Protein AF-W6KC03-F1 (afdb_monomer_lite)

Structure (mmCIF, N/CA/C/O backbone):
data_AF-W6KC03-F1
#
_entry.id   AF-W6KC03-F1
#
loop_
_atom_site.group_PDB
_atom_site.id
_atom_site.type_symbol
_atom_site.label_atom_id
_atom_site.label_alt_id
_atom_site.label_comp_id
_atom_site.label_asym_id
_atom_site.label_entity_id
_atom_site.label_seq_id
_atom_site.pdbx_PDB_ins_code
_atom_site.Cartn_x
_atom_site.Cartn_y
_atom_site.Cartn_z
_atom_site.occupancy
_atom_site.B_iso_or_equiv
_atom_site.auth_seq_id
_atom_site.auth_comp_id
_atom_site.auth_asym_id
_atom_site.auth_atom_id
_atom_site.pdbx_PDB_model_num
ATOM 1 N N . MET A 1 1 ? -19.081 -45.415 -22.461 1.00 47.38 1 MET A N 1
ATOM 2 C CA . MET A 1 1 ? -18.566 -44.326 -21.591 1.00 47.38 1 MET A CA 1
ATOM 3 C C . MET A 1 1 ? -17.376 -43.612 -22.254 1.00 47.38 1 MET A C 1
ATOM 5 O O . MET A 1 1 ? -16.329 -43.426 -21.651 1.00 47.38 1 MET A O 1
ATOM 9 N N . THR A 1 2 ? -17.528 -43.213 -23.520 1.00 48.53 2 THR A N 1
ATOM 10 C CA . THR A 1 2 ? -16.424 -42.723 -24.378 1.00 48.53 2 THR A CA 1
ATOM 11 C C . THR A 1 2 ? -16.784 -41.420 -25.097 1.00 48.53 2 THR A C 1
ATOM 13 O O . THR A 1 2 ? -15.911 -40.598 -25.334 1.00 48.53 2 THR A O 1
ATOM 16 N N . ILE A 1 3 ? -18.076 -41.152 -25.315 1.00 51.72 3 ILE A N 1
ATOM 17 C CA . ILE A 1 3 ? -18.578 -39.947 -26.004 1.00 51.72 3 ILE A CA 1
ATOM 18 C C . ILE A 1 3 ? -18.366 -38.665 -25.168 1.00 51.72 3 ILE A C 1
ATOM 20 O O . ILE A 1 3 ? -18.085 -37.602 -25.712 1.00 51.72 3 ILE A O 1
ATOM 24 N N . ARG A 1 4 ? -18.379 -38.762 -23.829 1.00 49.50 4 ARG A N 1
ATOM 25 C CA . ARG A 1 4 ? -18.164 -37.613 -22.923 1.00 49.50 4 ARG A CA 1
ATOM 26 C C . ARG A 1 4 ? -16.732 -37.053 -22.944 1.00 49.50 4 ARG A C 1
ATOM 28 O O . ARG A 1 4 ? -16.544 -35.901 -22.578 1.00 49.50 4 ARG A O 1
ATOM 35 N N . LYS A 1 5 ? -15.732 -37.840 -23.365 1.00 50.38 5 LYS A N 1
ATOM 36 C CA . LYS A 1 5 ? -14.320 -37.409 -23.384 1.00 50.38 5 LYS A CA 1
ATOM 37 C C . LYS A 1 5 ? -13.993 -36.514 -24.585 1.00 50.38 5 LYS A C 1
ATOM 39 O O . LYS A 1 5 ? -13.177 -35.609 -24.455 1.00 50.38 5 LYS A O 1
ATOM 44 N N . TYR A 1 6 ? -14.677 -36.708 -25.714 1.00 53.84 6 TYR A N 1
ATOM 45 C CA . TYR A 1 6 ? -14.461 -35.910 -26.925 1.00 53.84 6 TYR A CA 1
ATOM 46 C C . TYR A 1 6 ? -15.079 -34.509 -26.829 1.00 53.84 6 TYR A C 1
ATOM 48 O O . TYR A 1 6 ? -14.472 -33.549 -27.290 1.00 53.84 6 TYR A O 1
ATOM 56 N N . GLY A 1 7 ? -16.225 -34.361 -26.152 1.00 55.34 7 GLY A N 1
ATOM 57 C CA . GLY A 1 7 ? -16.852 -33.048 -25.946 1.00 55.34 7 GLY A CA 1
ATOM 58 C C . GLY A 1 7 ? -16.003 -32.092 -25.100 1.00 55.34 7 GLY A C 1
ATOM 59 O O . GLY A 1 7 ? -15.939 -30.902 -25.394 1.00 55.34 7 GLY A O 1
ATOM 60 N N . VAL A 1 8 ? -15.292 -32.617 -24.095 1.00 60.97 8 VAL A N 1
ATOM 61 C CA . VAL A 1 8 ? -14.391 -31.815 -23.248 1.00 60.97 8 VAL A CA 1
ATOM 62 C C . VAL A 1 8 ? -13.168 -31.351 -24.035 1.00 60.97 8 VAL A C 1
ATOM 64 O O . VAL A 1 8 ? -12.780 -30.197 -23.909 1.00 60.97 8 VAL A O 1
ATOM 67 N N . PHE A 1 9 ? -12.598 -32.208 -24.887 1.00 60.97 9 PHE A N 1
ATOM 68 C CA . PHE A 1 9 ? -11.451 -31.840 -25.721 1.00 60.97 9 PHE A CA 1
ATOM 69 C C . PHE A 1 9 ? -11.803 -30.765 -26.753 1.00 60.97 9 PHE A C 1
ATOM 71 O O . PHE A 1 9 ? -11.069 -29.791 -26.878 1.00 60.97 9 PHE A O 1
ATOM 78 N N . VAL A 1 10 ? -12.949 -30.887 -27.430 1.00 69.44 10 VAL A N 1
ATOM 79 C CA . VAL A 1 10 ? -13.397 -29.886 -28.413 1.00 69.44 10 VAL A CA 1
ATOM 80 C C . VAL A 1 10 ? -13.693 -28.545 -27.738 1.00 69.44 10 VAL A C 1
ATOM 82 O O . VAL A 1 10 ? -13.276 -27.508 -28.248 1.00 69.44 10 VAL A O 1
ATOM 85 N N . ALA A 1 11 ? -14.331 -28.553 -26.563 1.00 66.75 11 ALA A N 1
ATOM 86 C CA . ALA A 1 11 ? -14.571 -27.336 -25.789 1.00 66.75 11 ALA A CA 1
ATOM 87 C C . ALA A 1 11 ? -13.262 -26.680 -25.311 1.00 66.75 11 ALA A C 1
ATOM 89 O O . ALA A 1 11 ? -13.143 -25.457 -25.359 1.00 66.75 11 ALA A O 1
ATOM 90 N N . LEU A 1 12 ? -12.260 -27.475 -24.910 1.00 62.69 12 LEU A N 1
ATOM 91 C CA . LEU A 1 12 ? -10.947 -26.961 -24.514 1.00 62.69 12 LEU A CA 1
ATOM 92 C C . LEU A 1 12 ? -10.202 -26.342 -25.703 1.00 62.69 12 LEU A C 1
ATOM 94 O O . LEU A 1 12 ? -9.636 -25.262 -25.575 1.00 62.69 12 LEU A O 1
ATOM 98 N N . SER A 1 13 ? -10.234 -26.989 -26.871 1.00 70.38 13 SER A N 1
ATOM 99 C CA . SER A 1 13 ? -9.614 -26.467 -28.093 1.00 70.38 13 SER A CA 1
ATOM 100 C C . SER A 1 13 ? -10.280 -25.173 -28.564 1.00 70.38 13 SER A C 1
ATOM 102 O O . SER A 1 13 ? -9.581 -24.246 -28.969 1.00 70.38 13 SER A O 1
ATOM 104 N N . PHE A 1 14 ? -11.608 -25.067 -28.449 1.00 66.12 14 PHE A N 1
ATOM 105 C CA . PHE A 1 14 ? -12.340 -23.840 -28.778 1.00 66.12 14 PHE A CA 1
ATOM 106 C C . PHE A 1 14 ? -12.045 -22.704 -27.790 1.00 66.12 14 PHE A C 1
ATOM 108 O O . PHE A 1 14 ? -11.904 -21.553 -28.198 1.00 66.12 14 PHE A O 1
ATOM 115 N N . LEU A 1 15 ? -11.887 -23.024 -26.501 1.00 60.94 15 LEU A N 1
ATOM 116 C CA . LEU A 1 15 ? -11.498 -22.057 -25.474 1.00 60.94 15 LEU A CA 1
ATOM 117 C C . LEU A 1 15 ? -10.069 -21.539 -25.705 1.00 60.94 15 LEU A C 1
ATOM 119 O O . LEU A 1 15 ? -9.829 -20.340 -25.602 1.00 60.94 15 LEU A O 1
ATOM 123 N N . VAL A 1 16 ? -9.138 -22.417 -26.093 1.00 63.09 16 VAL A N 1
ATOM 124 C CA . VAL A 1 16 ? -7.766 -22.033 -26.462 1.00 63.09 16 VAL A CA 1
ATOM 125 C C . VAL A 1 16 ? -7.765 -21.150 -27.716 1.00 63.09 16 VAL A C 1
ATOM 127 O O . VAL A 1 16 ? -7.123 -20.104 -27.716 1.00 63.09 16 VAL A O 1
ATOM 130 N N . LEU A 1 17 ? -8.540 -21.489 -28.751 1.00 58.91 17 LEU A N 1
ATOM 131 C CA . LEU A 1 17 ? -8.661 -20.674 -29.970 1.00 58.91 17 LEU A CA 1
ATOM 132 C C . LEU A 1 17 ? -9.291 -19.290 -29.723 1.00 58.91 17 LEU A C 1
ATOM 134 O O . LEU A 1 17 ? -8.861 -18.307 -30.331 1.00 58.91 17 LEU A O 1
ATOM 138 N N . LEU A 1 18 ? -10.253 -19.179 -28.801 1.00 56.84 18 LEU A N 1
ATOM 139 C CA . LEU A 1 18 ? -10.840 -17.893 -28.393 1.00 56.84 18 LEU A CA 1
ATOM 140 C C . LEU A 1 18 ? -9.855 -17.021 -27.593 1.00 56.84 18 LEU A C 1
ATOM 142 O O . LEU A 1 18 ? -9.836 -15.798 -27.760 1.00 56.84 18 LEU A O 1
ATOM 146 N N . ILE A 1 19 ? -8.993 -17.634 -26.775 1.00 55.31 19 ILE A N 1
ATOM 147 C CA . ILE A 1 19 ? -7.905 -16.927 -26.080 1.00 55.31 19 ILE A CA 1
ATOM 148 C C . ILE A 1 19 ? -6.856 -16.424 -27.086 1.00 55.31 19 ILE A C 1
ATOM 150 O O . ILE A 1 19 ? -6.390 -15.295 -26.963 1.00 55.31 19 ILE A O 1
ATOM 154 N N . PHE A 1 20 ? -6.529 -17.202 -28.124 1.00 48.41 20 PHE A N 1
ATOM 155 C CA . PHE A 1 20 ? -5.576 -16.766 -29.154 1.00 48.41 20 PHE A CA 1
ATOM 156 C C . PHE A 1 20 ? -6.138 -15.676 -30.080 1.00 48.41 20 PHE A C 1
ATOM 158 O O . PHE A 1 20 ? -5.417 -14.744 -30.425 1.00 48.41 20 PHE A O 1
ATOM 165 N N . SER A 1 21 ? -7.430 -15.717 -30.416 1.00 48.03 21 SER A N 1
ATOM 166 C CA . SER A 1 21 ? -8.041 -14.733 -31.329 1.00 48.03 21 SER A CA 1
ATOM 167 C C . SER A 1 21 ? -8.191 -13.333 -30.710 1.00 48.03 21 SER A C 1
ATOM 169 O O . SER A 1 21 ? -8.235 -12.337 -31.425 1.00 48.03 21 SER A O 1
ATOM 171 N N . SER A 1 22 ? -8.221 -13.220 -29.377 1.00 45.25 22 SER A N 1
ATOM 172 C CA . SER A 1 22 ? -8.235 -11.921 -28.681 1.00 45.25 22 SER A CA 1
ATOM 173 C C . SER A 1 22 ? -6.840 -11.287 -28.528 1.00 45.25 22 SER A C 1
ATOM 175 O O . SER A 1 22 ? -6.730 -10.127 -28.127 1.00 45.25 22 SER A O 1
ATOM 177 N N . SER A 1 23 ? -5.774 -12.010 -28.898 1.00 44.19 23 SER A N 1
ATOM 178 C CA . SER A 1 23 ? -4.381 -11.551 -28.808 1.00 44.19 23 SER A CA 1
ATOM 179 C C . SER A 1 23 ? -3.908 -10.758 -30.033 1.00 44.19 23 SER A C 1
ATOM 181 O O . SER A 1 23 ? -2.967 -9.971 -29.912 1.00 44.19 23 SER A O 1
ATOM 183 N N . GLU A 1 24 ? -4.507 -10.950 -31.211 1.00 43.31 24 GLU A N 1
ATOM 184 C CA . GLU A 1 24 ? -3.976 -10.376 -32.460 1.00 43.31 24 GLU A CA 1
ATOM 185 C C . GLU A 1 24 ? -4.153 -8.852 -32.545 1.00 43.31 24 GLU A C 1
ATOM 187 O O . GLU A 1 24 ? -3.238 -8.155 -32.981 1.00 43.31 24 GLU A O 1
ATOM 192 N N . ALA A 1 25 ? -5.254 -8.300 -32.020 1.00 44.34 25 ALA A N 1
ATOM 193 C CA . ALA A 1 25 ? -5.490 -6.851 -32.027 1.00 44.34 25 ALA A CA 1
ATOM 194 C C . ALA A 1 25 ? -4.553 -6.064 -31.080 1.00 44.34 25 ALA A C 1
ATOM 196 O O . ALA A 1 25 ? -4.283 -4.885 -31.302 1.00 44.34 25 ALA A O 1
ATOM 197 N N . VAL A 1 26 ? -4.023 -6.703 -30.028 1.00 43.62 26 VAL A N 1
ATOM 198 C CA . VAL A 1 26 ? -3.051 -6.085 -29.102 1.00 43.62 26 VAL A CA 1
ATOM 199 C C . VAL A 1 26 ? -1.620 -6.223 -29.633 1.00 43.62 26 VAL A C 1
ATOM 201 O O . VAL A 1 26 ? -0.818 -5.299 -29.483 1.00 43.62 26 VAL A O 1
ATOM 204 N N . ALA A 1 27 ? -1.319 -7.335 -30.310 1.00 43.41 27 ALA A N 1
ATOM 205 C CA . ALA A 1 27 ? 0.011 -7.639 -30.828 1.00 43.41 27 ALA A CA 1
ATOM 206 C C . ALA A 1 27 ? 0.489 -6.660 -31.915 1.00 43.41 27 ALA A C 1
ATOM 208 O O . ALA A 1 27 ? 1.680 -6.352 -31.972 1.00 43.41 27 ALA A O 1
ATOM 209 N N . ASP A 1 28 ? -0.413 -6.142 -32.753 1.00 44.62 28 ASP A N 1
ATOM 210 C CA . ASP A 1 28 ? -0.019 -5.258 -33.858 1.00 44.62 28 ASP A CA 1
ATOM 211 C C . ASP A 1 28 ? 0.411 -3.865 -33.359 1.00 44.62 28 ASP A C 1
ATOM 213 O O . ASP A 1 28 ? 1.418 -3.309 -33.795 1.00 44.62 28 ASP A O 1
ATOM 217 N N . THR A 1 29 ? -0.259 -3.346 -32.324 1.00 50.44 29 THR A N 1
ATOM 218 C CA . THR A 1 29 ? 0.146 -2.096 -31.654 1.00 50.44 29 THR A CA 1
ATOM 219 C C . THR A 1 29 ? 1.485 -2.234 -30.924 1.00 50.44 29 THR A C 1
ATOM 221 O O . THR A 1 29 ? 2.275 -1.291 -30.904 1.00 50.44 29 THR A O 1
ATOM 224 N N . ASP A 1 30 ? 1.756 -3.399 -30.325 1.00 52.47 30 ASP A N 1
ATOM 225 C CA . ASP A 1 30 ? 2.999 -3.653 -29.590 1.00 52.47 30 ASP A CA 1
ATOM 226 C C . ASP A 1 30 ? 4.216 -3.758 -30.537 1.00 52.47 30 ASP A C 1
ATOM 228 O O . ASP A 1 30 ? 5.294 -3.280 -30.186 1.00 52.47 30 ASP A O 1
ATOM 232 N N . LYS A 1 31 ? 4.057 -4.260 -31.773 1.00 54.59 31 LYS A N 1
ATOM 233 C CA . LYS A 1 31 ? 5.149 -4.305 -32.772 1.00 54.59 31 LYS A CA 1
ATOM 234 C C . LYS A 1 31 ? 5.630 -2.917 -33.210 1.00 54.59 31 LYS A C 1
ATOM 236 O O . LYS A 1 31 ? 6.835 -2.710 -33.344 1.00 54.59 31 LYS A O 1
ATOM 241 N N . PHE A 1 32 ? 4.720 -1.955 -33.379 1.00 52.97 32 PHE A N 1
ATOM 242 C CA . PHE A 1 32 ? 5.078 -0.565 -33.703 1.00 52.97 32 PHE A CA 1
ATOM 243 C C . PHE A 1 32 ? 5.728 0.181 -32.528 1.00 52.97 32 PHE A C 1
ATOM 245 O O . PHE A 1 32 ? 6.483 1.128 -32.745 1.00 52.97 32 PHE A O 1
ATOM 252 N N . LEU A 1 33 ? 5.455 -0.230 -31.285 1.00 53.19 33 LEU A N 1
ATOM 253 C CA . LEU A 1 33 ? 6.045 0.379 -30.089 1.00 53.19 33 LEU A CA 1
ATOM 254 C C . LEU A 1 33 ? 7.491 -0.066 -29.857 1.00 53.19 33 LEU A C 1
ATOM 256 O O . LEU A 1 33 ? 8.297 0.745 -29.413 1.00 53.19 33 LEU A O 1
ATOM 260 N N . VAL A 1 34 ? 7.839 -1.304 -30.218 1.00 58.75 34 VAL A N 1
ATOM 261 C CA . VAL A 1 34 ? 9.205 -1.846 -30.071 1.00 58.75 34 VAL A CA 1
ATOM 262 C C . VAL A 1 34 ? 10.233 -1.100 -30.938 1.00 58.75 34 VAL A C 1
ATOM 264 O O . VAL A 1 34 ? 11.414 -1.091 -30.606 1.00 58.75 34 VAL A O 1
ATOM 267 N N . GLN A 1 35 ? 9.802 -0.427 -32.011 1.00 61.62 35 GLN A N 1
ATOM 268 C CA . GLN A 1 35 ? 10.683 0.364 -32.884 1.00 61.62 35 GLN A CA 1
ATOM 269 C C . GLN A 1 35 ? 10.919 1.809 -32.406 1.00 61.62 35 GLN A C 1
ATOM 271 O O . GLN A 1 35 ? 11.764 2.499 -32.974 1.00 61.62 35 GLN A O 1
ATOM 276 N N . ARG A 1 36 ? 10.187 2.288 -31.390 1.00 67.88 36 ARG A N 1
ATOM 277 C CA . ARG A 1 36 ? 10.293 3.670 -30.888 1.00 67.88 36 ARG A CA 1
ATOM 278 C C . ARG A 1 36 ? 11.321 3.806 -29.771 1.00 67.88 36 ARG A C 1
ATOM 280 O O . ARG A 1 36 ? 11.597 2.841 -29.055 1.00 67.88 36 ARG A O 1
ATOM 287 N N . SER A 1 37 ? 11.840 5.021 -29.585 1.00 82.75 37 SER A N 1
ATOM 288 C CA . SER A 1 37 ? 12.727 5.350 -28.462 1.00 82.75 37 SER A CA 1
ATOM 289 C C . SER A 1 37 ? 12.042 5.082 -27.110 1.00 82.75 37 SER A C 1
ATOM 291 O O . SER A 1 37 ? 10.813 5.116 -26.992 1.00 82.75 37 SER A O 1
ATOM 293 N N . ARG A 1 38 ? 12.831 4.783 -26.070 1.00 80.94 38 ARG A N 1
ATOM 294 C CA . ARG A 1 38 ? 12.325 4.468 -24.720 1.00 80.94 38 ARG A CA 1
ATOM 295 C C . ARG A 1 38 ? 11.462 5.606 -24.168 1.00 80.94 38 ARG A C 1
ATOM 297 O O . ARG A 1 38 ? 10.414 5.356 -23.579 1.00 80.94 38 ARG A O 1
ATOM 304 N N . GLU A 1 39 ? 11.881 6.843 -24.396 1.00 84.19 39 GLU A N 1
ATOM 305 C CA . GLU A 1 39 ? 11.198 8.057 -23.958 1.00 84.19 39 GLU A CA 1
ATOM 306 C C . GLU A 1 39 ? 9.835 8.223 -24.650 1.00 84.19 39 GLU A C 1
ATOM 308 O O . GLU A 1 39 ? 8.844 8.534 -23.989 1.00 84.19 39 GLU A O 1
ATOM 313 N N . GLU A 1 40 ? 9.741 7.934 -25.951 1.00 84.94 40 GLU A N 1
ATOM 314 C CA . GLU A 1 40 ? 8.464 7.942 -26.678 1.00 84.94 40 GLU A CA 1
ATOM 315 C C . GLU A 1 40 ? 7.507 6.852 -26.187 1.00 84.94 40 GLU A C 1
ATOM 317 O O . GLU A 1 40 ? 6.297 7.078 -26.097 1.00 84.94 40 GLU A O 1
ATOM 322 N N . GLN A 1 41 ? 8.032 5.667 -25.854 1.00 84.62 41 GLN A N 1
ATOM 323 C CA . GLN A 1 41 ? 7.225 4.594 -25.273 1.00 84.62 41 GLN A CA 1
ATOM 324 C C . GLN A 1 41 ? 6.658 5.013 -23.910 1.00 84.62 41 GLN A C 1
ATOM 326 O O . GLN A 1 41 ? 5.467 4.812 -23.664 1.00 84.62 41 GLN A O 1
ATOM 331 N N . ILE A 1 42 ? 7.473 5.641 -23.052 1.00 86.38 42 ILE A N 1
ATOM 332 C CA . ILE A 1 42 ? 7.041 6.166 -21.748 1.00 86.38 42 ILE A CA 1
ATOM 333 C C . ILE A 1 42 ? 5.921 7.195 -21.927 1.00 86.38 42 ILE A C 1
ATOM 335 O O . ILE A 1 42 ? 4.838 7.005 -21.376 1.00 86.38 42 ILE A O 1
ATOM 339 N N . GLN A 1 43 ? 6.131 8.227 -22.750 1.00 88.25 43 GLN A N 1
ATOM 340 C CA . GLN A 1 43 ? 5.139 9.289 -22.965 1.00 88.25 43 GLN A CA 1
ATOM 341 C C . GLN A 1 43 ? 3.808 8.747 -23.499 1.00 88.25 43 GLN A C 1
ATOM 343 O O . GLN A 1 43 ? 2.726 9.188 -23.100 1.00 88.25 43 GLN A O 1
ATOM 348 N N . LEU A 1 44 ? 3.866 7.765 -24.399 1.00 88.62 44 LEU A N 1
ATOM 349 C CA . LEU A 1 44 ? 2.675 7.154 -24.973 1.00 88.62 44 LEU A CA 1
ATOM 350 C C . LEU A 1 44 ? 1.885 6.359 -23.928 1.00 88.62 44 LEU A C 1
ATOM 352 O O . LEU A 1 44 ? 0.657 6.482 -23.867 1.00 88.62 44 LEU A O 1
ATOM 356 N N . TRP A 1 45 ? 2.563 5.559 -23.103 1.00 89.00 45 TRP A N 1
ATOM 357 C CA . TRP A 1 45 ? 1.915 4.804 -22.029 1.00 89.00 45 TRP A CA 1
ATOM 358 C C . TRP A 1 45 ? 1.383 5.718 -20.924 1.00 89.00 45 TRP A C 1
ATOM 360 O O . TRP A 1 45 ? 0.258 5.508 -20.475 1.00 89.00 45 TRP A O 1
ATOM 370 N N . GLU A 1 46 ? 2.118 6.767 -20.550 1.00 89.81 46 GLU A N 1
ATOM 371 C CA . GLU A 1 46 ? 1.654 7.797 -19.613 1.00 89.81 46 GLU A CA 1
ATOM 372 C C . GLU A 1 46 ? 0.390 8.490 -20.127 1.00 89.81 46 GLU A C 1
ATOM 374 O O . GLU A 1 46 ? -0.604 8.575 -19.409 1.00 89.81 46 GLU A O 1
ATOM 379 N N . SER A 1 47 ? 0.375 8.921 -21.393 1.00 90.44 47 SER A N 1
ATOM 380 C CA . SER A 1 47 ? -0.797 9.568 -21.993 1.00 90.44 47 SER A CA 1
ATOM 381 C C . SER A 1 47 ? -2.021 8.647 -21.999 1.00 90.44 47 SER A C 1
ATOM 383 O O . SER A 1 47 ? -3.124 9.071 -21.643 1.00 90.44 47 SER A O 1
ATOM 385 N N . LYS A 1 48 ? -1.840 7.368 -22.356 1.00 88.81 48 LYS A N 1
ATOM 386 C CA . LYS A 1 48 ? -2.918 6.365 -22.311 1.00 88.81 48 LYS A CA 1
ATOM 387 C C . LYS A 1 48 ? -3.430 6.146 -20.888 1.00 88.81 48 LYS A C 1
ATOM 389 O O . LYS A 1 48 ? -4.640 6.091 -20.684 1.00 88.81 48 LYS A O 1
ATOM 394 N N . LEU A 1 49 ? -2.528 6.065 -19.916 1.00 90.00 49 LEU A N 1
ATOM 395 C CA . LEU A 1 49 ? -2.863 5.861 -18.511 1.00 90.00 49 LEU A CA 1
ATOM 396 C C . LEU A 1 49 ? -3.602 7.067 -17.916 1.00 90.00 49 LEU A C 1
ATOM 398 O O . LEU A 1 49 ? -4.588 6.887 -17.206 1.00 90.00 49 LEU A O 1
ATOM 402 N N . ILE A 1 50 ? -3.189 8.291 -18.255 1.00 91.62 50 ILE A N 1
ATOM 403 C CA . ILE A 1 50 ? -3.886 9.521 -17.855 1.00 91.62 50 ILE A CA 1
ATOM 404 C C . ILE A 1 50 ? -5.307 9.534 -18.422 1.00 91.62 50 ILE A C 1
ATOM 406 O O . ILE A 1 50 ? -6.251 9.753 -17.667 1.00 91.62 50 ILE A O 1
ATOM 410 N N . LYS A 1 51 ? -5.484 9.230 -19.716 1.00 92.12 51 LYS A N 1
ATOM 411 C CA . LYS A 1 51 ? -6.816 9.154 -20.342 1.00 92.12 51 LYS A CA 1
ATOM 412 C C . LYS A 1 51 ? -7.704 8.099 -19.683 1.00 92.12 51 LYS A C 1
ATOM 414 O O . LYS A 1 51 ? -8.868 8.375 -19.406 1.00 92.12 51 LYS A O 1
ATOM 419 N N . LEU A 1 52 ? -7.152 6.920 -19.391 1.00 92.19 52 LEU A N 1
ATOM 420 C CA . LEU A 1 52 ? -7.881 5.840 -18.726 1.00 92.19 52 LEU A CA 1
ATOM 421 C C . LEU A 1 52 ? -8.301 6.231 -17.301 1.00 92.19 52 LEU A C 1
ATOM 423 O O . LEU A 1 52 ? -9.424 5.946 -16.897 1.00 92.19 52 LEU A O 1
ATOM 427 N N . ARG A 1 53 ? -7.437 6.925 -16.551 1.00 90.19 53 ARG A N 1
ATOM 428 C CA . ARG A 1 53 ? -7.748 7.401 -15.193 1.00 90.19 53 ARG A CA 1
ATOM 429 C C . ARG A 1 53 ? -8.772 8.535 -15.177 1.00 90.19 53 ARG A C 1
ATOM 431 O O . ARG A 1 53 ? -9.713 8.487 -14.393 1.00 90.19 53 ARG A O 1
ATOM 438 N N . GLN A 1 54 ? -8.572 9.559 -16.004 1.00 90.75 54 GLN A N 1
ATOM 439 C CA . GLN A 1 54 ? -9.378 10.783 -15.969 1.00 90.75 54 GLN A CA 1
ATOM 440 C C . GLN A 1 54 ? -10.767 10.598 -16.576 1.00 90.75 54 GLN A C 1
ATOM 442 O O . GLN A 1 54 ? -11.720 11.162 -16.047 1.00 90.75 54 GLN A O 1
ATOM 447 N N . ASN A 1 55 ? -10.880 9.805 -17.643 1.00 91.00 55 ASN A N 1
ATOM 448 C CA . ASN A 1 55 ? -12.148 9.609 -18.337 1.00 91.00 55 ASN A CA 1
ATOM 449 C C . ASN A 1 55 ? -12.811 8.318 -17.846 1.00 91.00 55 ASN A C 1
ATOM 451 O O . ASN A 1 55 ? -13.772 8.354 -17.089 1.00 91.00 55 ASN A O 1
ATOM 455 N N . GLU A 1 56 ? -12.251 7.161 -18.209 1.00 90.38 56 GLU A N 1
ATOM 456 C CA . GLU A 1 56 ? -12.931 5.873 -18.021 1.00 90.38 56 GLU A CA 1
ATOM 457 C C . GLU A 1 56 ? -13.099 5.494 -16.544 1.00 90.38 56 GLU A C 1
ATOM 459 O O . GLU A 1 56 ? -14.195 5.133 -16.116 1.00 90.38 56 GLU A O 1
ATOM 464 N N . LEU A 1 57 ? -12.028 5.576 -15.748 1.00 91.06 57 LEU A N 1
ATOM 465 C CA . LEU A 1 57 ? -12.070 5.161 -14.346 1.00 91.06 57 LEU A CA 1
ATOM 466 C C . LEU A 1 57 ? -12.921 6.111 -13.501 1.00 91.06 57 LEU A C 1
ATOM 468 O O . LEU A 1 57 ? -13.706 5.647 -12.677 1.00 91.06 57 LEU A O 1
ATOM 472 N N . ASN A 1 58 ? -12.773 7.421 -13.697 1.00 92.25 58 ASN A N 1
ATOM 473 C CA . ASN A 1 58 ? -13.537 8.411 -12.944 1.00 92.25 58 ASN A CA 1
ATOM 474 C C . ASN A 1 58 ? -15.043 8.318 -13.246 1.00 92.25 58 ASN A C 1
ATOM 476 O O . ASN A 1 58 ? -15.868 8.338 -12.328 1.00 92.25 58 ASN A O 1
ATOM 480 N N . ASP A 1 59 ? -15.405 8.121 -14.516 1.00 93.06 59 ASP A N 1
ATOM 481 C CA . ASP A 1 59 ? -16.796 7.920 -14.918 1.00 93.06 59 ASP A CA 1
ATOM 482 C C . ASP A 1 59 ? -17.369 6.627 -14.322 1.00 93.06 59 ASP A C 1
ATOM 484 O O . ASP A 1 59 ? -18.468 6.637 -13.758 1.00 93.06 59 ASP A O 1
ATOM 488 N N . ALA A 1 60 ? -16.619 5.522 -14.376 1.00 91.31 60 ALA A N 1
ATOM 489 C CA . ALA A 1 60 ? -17.044 4.245 -13.806 1.00 91.31 60 ALA A CA 1
ATOM 490 C C . ALA A 1 60 ? -17.192 4.304 -12.275 1.00 91.31 60 ALA A C 1
ATOM 492 O O . ALA A 1 60 ? -18.158 3.773 -11.724 1.00 91.31 60 ALA A O 1
ATOM 493 N N . LEU A 1 61 ? -16.287 4.997 -11.574 1.00 92.50 61 LEU A N 1
ATOM 494 C CA . LEU A 1 61 ? -16.407 5.235 -10.133 1.00 92.50 61 LEU A CA 1
ATOM 495 C C . LEU A 1 61 ? -17.631 6.091 -9.808 1.00 92.50 61 LEU A C 1
ATOM 497 O O . LEU A 1 61 ? -18.374 5.774 -8.881 1.00 92.50 61 LEU A O 1
ATOM 501 N N . THR A 1 62 ? -17.891 7.135 -10.595 1.00 93.44 62 THR A N 1
ATOM 502 C CA . THR A 1 62 ? -19.080 7.978 -10.427 1.00 93.44 62 THR A CA 1
ATOM 503 C C . THR A 1 62 ? -20.366 7.164 -10.597 1.00 93.44 62 THR A C 1
ATOM 505 O O . THR A 1 62 ? -21.291 7.301 -9.794 1.00 93.44 62 THR A O 1
ATOM 508 N N . ARG A 1 63 ? -20.426 6.271 -11.596 1.00 92.44 63 ARG A N 1
ATOM 509 C CA . ARG A 1 63 ? -21.556 5.343 -11.787 1.00 92.44 63 ARG A CA 1
ATOM 510 C C . ARG A 1 63 ? -21.714 4.384 -10.612 1.00 92.44 63 ARG A C 1
ATOM 512 O O . ARG A 1 63 ? -22.821 4.246 -10.100 1.00 92.44 63 ARG A O 1
ATOM 519 N N . LEU A 1 64 ? -20.617 3.792 -10.140 1.00 93.75 64 LEU A N 1
ATOM 520 C CA . LEU A 1 64 ? -20.622 2.906 -8.976 1.00 93.75 64 LEU A CA 1
ATOM 521 C C . LEU A 1 64 ? -21.133 3.620 -7.716 1.00 93.75 64 LEU A C 1
ATOM 523 O O . LEU A 1 64 ? -21.927 3.057 -6.965 1.00 93.75 64 LEU A O 1
ATOM 527 N N . HIS A 1 65 ? -20.703 4.861 -7.478 1.00 94.19 65 HIS A N 1
ATOM 528 C CA . HIS A 1 65 ? -21.170 5.652 -6.340 1.00 94.19 65 HIS A CA 1
ATOM 529 C C . HIS A 1 65 ? -22.667 5.955 -6.422 1.00 94.19 65 HIS A C 1
ATOM 531 O O . HIS A 1 65 ? -23.357 5.826 -5.413 1.00 94.19 65 HIS A O 1
ATOM 537 N N . ARG A 1 66 ? -23.181 6.300 -7.609 1.00 94.25 66 ARG A N 1
ATOM 538 C CA . ARG A 1 66 ? -24.623 6.510 -7.820 1.00 94.25 66 ARG A CA 1
ATOM 539 C C . ARG A 1 66 ? -25.421 5.229 -7.585 1.00 94.25 66 ARG A C 1
ATOM 541 O O . ARG A 1 66 ? -26.344 5.248 -6.782 1.00 94.25 66 ARG A O 1
ATOM 548 N N . ALA A 1 67 ? -25.003 4.113 -8.181 1.00 91.25 67 ALA A N 1
ATOM 549 C CA . ALA A 1 67 ? -25.668 2.822 -8.003 1.00 91.25 67 ALA A CA 1
ATOM 550 C C . ALA A 1 67 ? -25.705 2.384 -6.525 1.00 91.25 67 ALA A C 1
ATOM 552 O O . ALA A 1 67 ? -26.730 1.909 -6.040 1.00 91.25 67 ALA A O 1
ATOM 553 N N . ASN A 1 68 ? -24.613 2.601 -5.780 1.00 92.56 68 ASN A N 1
ATOM 554 C CA . ASN A 1 68 ? -24.579 2.340 -4.338 1.00 92.56 68 ASN A CA 1
ATOM 555 C C . ASN A 1 68 ? -25.515 3.267 -3.553 1.00 92.56 68 ASN A C 1
ATOM 557 O O . ASN A 1 68 ? -26.228 2.795 -2.669 1.00 92.56 68 ASN A O 1
ATOM 561 N N . ALA A 1 69 ? -25.544 4.562 -3.875 1.00 93.94 69 ALA A N 1
ATOM 562 C CA . ALA A 1 69 ? -26.440 5.512 -3.221 1.00 93.94 69 ALA A CA 1
ATOM 563 C C . ALA A 1 69 ? -27.919 5.155 -3.454 1.00 93.94 69 ALA A C 1
ATOM 565 O O . ALA A 1 69 ? -28.716 5.196 -2.514 1.00 93.94 69 ALA A O 1
ATOM 566 N N . ASP A 1 70 ? -28.273 4.736 -4.671 1.00 91.88 70 ASP A N 1
ATOM 567 C CA . ASP A 1 70 ? -29.625 4.293 -5.021 1.00 91.88 70 ASP A CA 1
ATOM 568 C C . ASP A 1 70 ? -30.002 2.999 -4.282 1.00 91.88 70 ASP A C 1
ATOM 570 O O . ASP A 1 70 ? -31.103 2.889 -3.732 1.00 91.88 70 ASP A O 1
ATOM 574 N N . LEU A 1 71 ? -29.071 2.041 -4.182 1.00 91.69 71 LEU A N 1
ATOM 575 C CA . LEU A 1 71 ? -29.257 0.809 -3.411 1.00 91.69 71 LEU A CA 1
ATOM 576 C C . LEU A 1 71 ? -29.442 1.095 -1.915 1.00 91.69 71 LEU A C 1
ATOM 578 O O . LEU A 1 71 ? -30.332 0.524 -1.282 1.00 91.69 71 LEU A O 1
ATOM 582 N N . GLU A 1 72 ? -28.636 1.981 -1.333 1.00 92.19 72 GLU A N 1
ATOM 583 C CA . GLU A 1 72 ? -28.780 2.394 0.065 1.00 92.19 72 GLU A CA 1
ATOM 584 C C . GLU A 1 72 ? -30.107 3.117 0.310 1.00 92.19 72 GLU A C 1
ATOM 586 O O . GLU A 1 72 ? -30.779 2.851 1.310 1.00 92.19 72 GLU A O 1
ATOM 591 N N . ALA A 1 73 ? -30.525 3.996 -0.604 1.00 91.00 73 ALA A N 1
ATOM 592 C CA . ALA A 1 73 ? -31.814 4.673 -0.524 1.00 91.00 73 ALA A CA 1
ATOM 593 C C . ALA A 1 73 ? -32.984 3.677 -0.590 1.00 91.00 73 ALA A C 1
ATOM 595 O O . ALA A 1 73 ? -33.942 3.806 0.176 1.00 91.00 73 ALA A O 1
ATOM 596 N N . ALA A 1 74 ? -32.895 2.654 -1.445 1.00 87.50 74 ALA A N 1
ATOM 597 C CA . ALA A 1 74 ? -33.886 1.586 -1.528 1.00 87.50 74 ALA A CA 1
ATOM 598 C C . ALA A 1 74 ? -33.896 0.705 -0.266 1.00 87.50 74 ALA A C 1
ATOM 600 O O . ALA A 1 74 ? -34.967 0.412 0.268 1.00 87.50 74 ALA A O 1
ATOM 601 N N . LYS A 1 75 ? -32.721 0.349 0.272 1.00 88.38 75 LYS A N 1
ATOM 602 C CA . LYS A 1 75 ? -32.589 -0.416 1.526 1.00 88.38 75 LYS A CA 1
ATOM 603 C C . LYS A 1 75 ? -33.131 0.344 2.735 1.00 88.38 75 LYS A C 1
ATOM 605 O O . LYS A 1 75 ? -33.759 -0.263 3.591 1.00 88.38 75 LYS A O 1
ATOM 610 N N . LYS A 1 76 ? -32.984 1.671 2.795 1.00 88.12 76 LYS A N 1
ATOM 611 C CA . LYS A 1 76 ? -33.584 2.499 3.863 1.00 88.12 76 LYS A CA 1
ATOM 612 C C . LYS A 1 76 ? -35.116 2.480 3.856 1.00 88.12 76 LYS A C 1
ATOM 614 O O . LYS A 1 76 ? -35.726 2.681 4.899 1.00 88.12 76 LYS A O 1
ATOM 619 N N . ARG A 1 77 ? -35.742 2.236 2.699 1.00 84.75 77 ARG A N 1
ATOM 620 C CA . ARG A 1 77 ? -37.204 2.086 2.564 1.00 84.75 77 ARG A CA 1
ATOM 621 C C . ARG A 1 77 ? -37.688 0.679 2.924 1.00 84.75 77 ARG A C 1
ATOM 623 O O . ARG A 1 77 ? -38.893 0.439 2.953 1.00 84.75 77 ARG A O 1
ATOM 630 N N . GLN A 1 78 ? -36.771 -0.255 3.176 1.00 82.25 78 GLN A N 1
ATOM 631 C CA . GLN A 1 78 ? -37.097 -1.611 3.585 1.00 82.25 78 GLN A CA 1
ATOM 632 C C . GLN A 1 78 ? -37.647 -1.602 5.019 1.00 82.25 78 GLN A C 1
ATOM 634 O O . GLN A 1 78 ? -36.949 -1.230 5.959 1.00 82.25 78 GLN A O 1
ATOM 639 N N . GLY A 1 79 ? -38.907 -2.007 5.195 1.00 75.50 79 GLY A N 1
ATOM 640 C CA . GLY A 1 79 ? -39.506 -2.153 6.522 1.00 75.50 79 GLY A CA 1
ATOM 641 C C . GLY A 1 79 ? -38.862 -3.299 7.309 1.00 75.50 79 GLY A C 1
ATOM 642 O O . GLY A 1 79 ? -38.535 -4.336 6.737 1.00 75.50 79 GLY A O 1
ATOM 643 N N . PHE A 1 80 ? -38.721 -3.133 8.629 1.00 69.50 80 PHE A N 1
ATOM 644 C CA . PHE A 1 80 ? -38.102 -4.133 9.515 1.00 69.50 80 PHE A CA 1
ATOM 645 C C . PHE A 1 80 ? -38.851 -5.480 9.525 1.00 69.50 80 PHE A C 1
ATOM 647 O O . PHE A 1 80 ? -38.232 -6.531 9.656 1.00 69.50 80 PHE A O 1
ATOM 654 N N . PHE A 1 81 ? -40.178 -5.456 9.349 1.00 68.50 81 PHE A N 1
ATOM 655 C CA . PHE A 1 81 ? -41.034 -6.648 9.432 1.00 68.50 81 PHE A CA 1
ATOM 656 C C . PHE A 1 81 ? -41.585 -7.128 8.082 1.00 68.50 81 PHE A C 1
ATOM 658 O O . PHE A 1 81 ? -41.831 -8.321 7.921 1.00 68.50 81 PHE A O 1
ATOM 665 N N . TYR A 1 82 ? -41.784 -6.235 7.105 1.00 69.44 82 TYR A N 1
ATOM 666 C CA . TYR A 1 82 ? -42.299 -6.608 5.786 1.00 69.44 82 TYR A CA 1
ATOM 667 C C . TYR A 1 82 ? -41.774 -5.668 4.696 1.00 69.44 82 TYR A C 1
ATOM 669 O O . TYR A 1 82 ? -41.897 -4.448 4.789 1.00 69.44 82 TYR A O 1
ATOM 677 N N . THR A 1 83 ? -41.222 -6.257 3.638 1.00 80.00 83 THR A N 1
ATOM 678 C CA . THR A 1 83 ? -40.821 -5.567 2.405 1.00 80.00 83 THR A CA 1
ATOM 679 C C . THR A 1 83 ? -41.815 -5.943 1.321 1.00 80.00 83 THR A C 1
ATOM 681 O O . THR A 1 83 ? -42.019 -7.139 1.093 1.00 80.00 83 THR A O 1
ATOM 684 N N . SER A 1 84 ? -42.409 -4.964 0.632 1.00 85.19 84 SER A N 1
ATOM 685 C CA . SER A 1 84 ? -43.287 -5.261 -0.504 1.00 85.19 84 SER A CA 1
ATOM 686 C C . SER A 1 84 ? -42.524 -6.048 -1.588 1.00 85.19 84 SER A C 1
ATOM 688 O O . SER A 1 84 ? -41.314 -5.851 -1.763 1.00 85.19 84 SER A O 1
ATOM 690 N N . PRO A 1 85 ? -43.189 -6.965 -2.316 1.00 85.31 85 PRO A N 1
ATOM 691 C CA . PRO A 1 85 ? -42.546 -7.739 -3.380 1.00 85.31 85 PRO A CA 1
ATOM 692 C C . PRO A 1 85 ? -41.964 -6.843 -4.483 1.00 85.31 85 PRO A C 1
ATOM 694 O O . PRO A 1 85 ? -40.897 -7.150 -5.010 1.00 85.31 85 PRO A O 1
ATOM 697 N N . GLU A 1 86 ? -42.598 -5.700 -4.760 1.00 86.62 86 GLU A N 1
ATOM 698 C CA . GLU A 1 86 ? -42.097 -4.677 -5.685 1.00 86.62 86 GLU A CA 1
ATOM 699 C C . GLU A 1 86 ? -40.776 -4.065 -5.204 1.00 86.62 86 GLU A C 1
ATOM 701 O O . GLU A 1 86 ? -39.792 -4.075 -5.940 1.00 86.62 86 GLU A O 1
ATOM 706 N N . LEU A 1 87 ? -40.698 -3.627 -3.941 1.00 86.06 87 LEU A N 1
ATOM 707 C CA . LEU A 1 87 ? -39.470 -3.058 -3.377 1.00 86.06 87 LEU A CA 1
ATOM 708 C C . LEU A 1 87 ? -38.339 -4.095 -3.323 1.00 86.06 87 LEU A C 1
ATOM 710 O O . LEU A 1 87 ? -37.178 -3.764 -3.550 1.00 86.06 87 LEU A O 1
ATOM 714 N N . ARG A 1 88 ? -38.667 -5.369 -3.076 1.00 86.06 88 ARG A N 1
ATOM 715 C CA . ARG A 1 88 ? -37.694 -6.469 -3.135 1.00 86.06 88 ARG A CA 1
ATOM 716 C C . ARG A 1 88 ? -37.146 -6.669 -4.552 1.00 86.06 88 ARG A C 1
ATOM 718 O O . ARG A 1 88 ? -35.947 -6.903 -4.698 1.00 86.06 88 ARG A O 1
ATOM 725 N N . ALA A 1 89 ? -37.993 -6.569 -5.576 1.00 88.25 89 ALA A N 1
ATOM 726 C CA . ALA A 1 89 ? -37.565 -6.638 -6.971 1.00 88.25 89 ALA A CA 1
ATOM 727 C C . ALA A 1 89 ? -36.667 -5.447 -7.344 1.00 88.25 89 ALA A C 1
ATOM 729 O O . ALA A 1 89 ? -35.615 -5.653 -7.943 1.00 88.25 89 ALA A O 1
ATOM 730 N N . THR A 1 90 ? -37.015 -4.232 -6.905 1.00 88.44 90 THR A N 1
ATOM 731 C CA . THR A 1 90 ? -36.192 -3.027 -7.107 1.00 88.44 90 THR A CA 1
ATOM 732 C C . THR A 1 90 ? -34.833 -3.118 -6.412 1.00 88.44 90 THR A C 1
ATOM 734 O O . THR A 1 90 ? -33.814 -2.775 -7.001 1.00 88.44 90 THR A O 1
ATOM 737 N N . ILE A 1 91 ? -34.778 -3.609 -5.169 1.00 88.94 91 ILE A N 1
ATOM 738 C CA . ILE A 1 91 ? -33.500 -3.809 -4.466 1.00 88.94 91 ILE A CA 1
ATOM 739 C C . ILE A 1 91 ? -32.632 -4.818 -5.224 1.00 88.94 91 ILE A C 1
ATOM 741 O O . ILE A 1 91 ? -31.435 -4.596 -5.368 1.00 88.94 91 ILE A O 1
ATOM 745 N N . ARG A 1 92 ? -33.226 -5.901 -5.740 1.00 91.69 92 ARG A N 1
ATOM 746 C CA . ARG A 1 92 ? -32.495 -6.911 -6.512 1.00 91.69 92 ARG A CA 1
ATOM 747 C C . ARG A 1 92 ? -31.934 -6.350 -7.820 1.00 91.69 92 ARG A C 1
ATOM 749 O O . ARG A 1 92 ? -30.781 -6.624 -8.128 1.00 91.69 92 ARG A O 1
ATOM 756 N N . SER A 1 93 ? -32.705 -5.554 -8.562 1.00 93.31 93 SER A N 1
ATOM 757 C CA . SER A 1 93 ? -32.199 -4.927 -9.789 1.00 93.31 93 SER A CA 1
ATOM 758 C C . SER A 1 93 ? -31.071 -3.933 -9.500 1.00 93.31 93 SER A C 1
ATOM 760 O O . SER A 1 93 ? -30.070 -3.924 -10.206 1.00 93.31 93 SER A O 1
ATOM 762 N N . LEU A 1 94 ? -31.188 -3.145 -8.425 1.00 92.12 94 LEU A N 1
ATOM 763 C CA . LEU A 1 94 ? -30.134 -2.214 -8.005 1.00 92.12 94 LEU A CA 1
ATOM 764 C C . LEU A 1 94 ? -28.862 -2.944 -7.551 1.00 92.12 94 LEU A C 1
ATOM 766 O O . LEU A 1 94 ? -27.760 -2.488 -7.840 1.00 92.12 94 LEU A O 1
ATOM 770 N N . ASP A 1 95 ? -28.996 -4.089 -6.882 1.00 92.94 95 ASP A N 1
ATOM 771 C CA . ASP A 1 95 ? -27.862 -4.939 -6.501 1.00 92.94 95 ASP A CA 1
ATOM 772 C C . ASP A 1 95 ? -27.140 -5.506 -7.739 1.00 92.94 95 ASP A C 1
ATOM 774 O O . ASP A 1 95 ? -25.909 -5.492 -7.818 1.00 92.94 95 ASP A O 1
ATOM 778 N N . GLU A 1 96 ? -27.895 -5.919 -8.764 1.00 93.38 96 GLU A N 1
ATOM 779 C CA . GLU A 1 96 ? -27.339 -6.333 -10.057 1.00 93.38 96 GLU A CA 1
ATOM 780 C C . GLU A 1 96 ? -26.608 -5.183 -10.770 1.00 93.38 96 GLU A C 1
ATOM 782 O O . GLU A 1 96 ? -25.535 -5.399 -11.339 1.00 93.38 96 GLU A O 1
ATOM 787 N N . ASP A 1 97 ? -27.131 -3.959 -10.717 1.00 91.56 97 ASP A N 1
ATOM 788 C CA . ASP A 1 97 ? -26.497 -2.788 -11.334 1.00 91.56 97 ASP A CA 1
ATOM 789 C C . ASP A 1 97 ? -25.234 -2.330 -10.587 1.00 91.56 97 ASP A C 1
ATOM 791 O O . ASP A 1 97 ? -24.235 -1.962 -11.220 1.00 91.56 97 ASP A O 1
ATOM 795 N N . VAL A 1 98 ? -25.213 -2.441 -9.253 1.00 93.75 98 VAL A N 1
ATOM 796 C CA . VAL A 1 98 ? -23.986 -2.287 -8.454 1.00 93.75 98 VAL A CA 1
ATOM 797 C C . VAL A 1 98 ? -22.961 -3.348 -8.850 1.00 93.75 98 VAL A C 1
ATOM 799 O O . VAL A 1 98 ? -21.800 -3.017 -9.092 1.00 93.75 98 VAL A O 1
ATOM 802 N N . SER A 1 99 ? -23.376 -4.610 -8.983 1.00 93.31 99 SER A N 1
ATOM 803 C CA . SER A 1 99 ? -22.490 -5.708 -9.384 1.00 93.31 99 SER A CA 1
ATOM 804 C C . SER A 1 99 ? -21.877 -5.481 -10.772 1.00 93.31 99 SER A C 1
ATOM 806 O O . SER A 1 99 ? -20.659 -5.590 -10.941 1.00 93.31 99 SER A O 1
ATOM 808 N N . LYS A 1 100 ? -22.680 -5.058 -11.758 1.00 93.88 100 LYS A N 1
ATOM 809 C CA . LYS A 1 100 ? -22.187 -4.671 -13.093 1.00 93.88 100 LYS A CA 1
ATOM 810 C C . LYS A 1 100 ? -21.177 -3.525 -13.013 1.00 93.88 100 LYS A C 1
ATOM 812 O O . LYS A 1 100 ? -20.115 -3.612 -13.626 1.00 93.88 100 LYS A O 1
ATOM 817 N N . SER A 1 101 ? -21.474 -2.493 -12.224 1.00 91.62 101 SER A N 1
ATOM 818 C CA . SER A 1 101 ? -20.584 -1.338 -12.042 1.00 91.62 101 SER A CA 1
ATOM 819 C C . SER A 1 101 ? -19.262 -1.733 -11.370 1.00 91.62 101 SER A C 1
ATOM 821 O O . SER A 1 101 ? -18.195 -1.254 -11.752 1.00 91.62 101 SER A O 1
ATOM 823 N N . LEU A 1 102 ? -19.294 -2.659 -10.405 1.00 93.44 102 LEU A N 1
ATOM 824 C CA . LEU A 1 102 ? -18.090 -3.213 -9.779 1.00 93.44 102 LEU A CA 1
ATOM 825 C C . LEU A 1 102 ? -17.230 -3.991 -10.779 1.00 93.44 102 LEU A C 1
ATOM 827 O O . LEU A 1 102 ? -16.006 -3.853 -10.768 1.00 93.44 102 LEU A O 1
ATOM 831 N N . ILE A 1 103 ? -17.855 -4.785 -11.652 1.00 94.31 103 ILE A N 1
ATOM 832 C CA . ILE A 1 103 ? -17.156 -5.508 -12.721 1.00 94.31 103 ILE A CA 1
ATOM 833 C C . ILE A 1 103 ? -16.516 -4.520 -13.704 1.00 94.31 103 ILE A C 1
ATOM 835 O O . ILE A 1 103 ? -15.357 -4.703 -14.074 1.00 94.31 103 ILE A O 1
ATOM 839 N N . GLU A 1 104 ? -17.219 -3.453 -14.090 1.00 92.25 104 GLU A N 1
ATOM 840 C CA . GLU A 1 104 ? -16.687 -2.404 -14.971 1.00 92.25 104 GLU A CA 1
ATOM 841 C C . GLU A 1 104 ? -15.448 -1.730 -14.358 1.00 92.25 104 GLU A C 1
ATOM 843 O O . GLU A 1 104 ? -14.386 -1.696 -14.987 1.00 92.25 104 GLU A O 1
ATOM 848 N N . VAL A 1 105 ? -15.539 -1.285 -13.099 1.00 93.19 105 VAL A N 1
ATOM 849 C CA . VAL A 1 105 ? -14.406 -0.688 -12.371 1.00 93.19 105 VAL A CA 1
ATOM 850 C C . VAL A 1 105 ? -13.243 -1.672 -12.259 1.00 93.19 105 VAL A C 1
ATOM 852 O O . VAL A 1 105 ? -12.090 -1.289 -12.466 1.00 93.19 105 VAL A O 1
ATOM 855 N N . LYS A 1 106 ? -13.520 -2.947 -11.963 1.00 93.19 106 LYS A N 1
ATOM 856 C CA . LYS A 1 106 ? -12.489 -3.987 -11.896 1.00 93.19 106 LYS A CA 1
ATOM 857 C C . LYS A 1 106 ? -11.781 -4.156 -13.241 1.00 93.19 106 LYS A C 1
ATOM 859 O O . LYS A 1 106 ? -10.557 -4.116 -13.279 1.00 93.19 106 LYS A O 1
ATOM 864 N N . ASN A 1 107 ? -12.527 -4.258 -14.339 1.00 92.62 107 ASN A N 1
ATOM 865 C CA . ASN A 1 107 ? -11.962 -4.404 -15.680 1.00 92.62 107 ASN A CA 1
ATOM 866 C C . ASN A 1 107 ? -11.103 -3.194 -16.082 1.00 92.62 107 ASN A C 1
ATOM 868 O O . ASN A 1 107 ? -10.075 -3.353 -16.740 1.00 92.62 107 ASN A O 1
ATOM 872 N N . ILE A 1 108 ? -11.500 -1.975 -15.697 1.00 91.38 108 ILE A N 1
ATOM 873 C CA . ILE A 1 108 ? -10.692 -0.767 -15.925 1.00 91.38 108 ILE A CA 1
ATOM 874 C C . ILE A 1 108 ? -9.404 -0.815 -15.093 1.00 91.38 108 ILE A C 1
ATOM 876 O O . ILE A 1 108 ? -8.329 -0.555 -15.631 1.00 91.38 108 ILE A O 1
ATOM 880 N N . LYS A 1 109 ? -9.479 -1.211 -13.817 1.00 91.31 109 LYS A N 1
ATOM 881 C CA . LYS A 1 109 ? -8.295 -1.378 -12.955 1.00 91.31 109 LYS A CA 1
ATOM 882 C C . LYS A 1 109 ? -7.347 -2.470 -13.450 1.00 91.31 109 LYS A C 1
ATOM 884 O O . LYS A 1 109 ? -6.133 -2.304 -13.376 1.00 91.31 109 LYS A O 1
ATOM 889 N N . ASP A 1 110 ? -7.873 -3.563 -13.992 1.00 90.12 110 ASP A N 1
ATOM 890 C CA . ASP A 1 110 ? -7.056 -4.624 -14.584 1.00 90.12 110 ASP A CA 1
ATOM 891 C C . ASP A 1 110 ? -6.326 -4.117 -15.841 1.00 90.12 110 ASP A C 1
ATOM 893 O O . ASP A 1 110 ? -5.131 -4.379 -16.017 1.00 90.12 110 ASP A O 1
ATOM 897 N N . ARG A 1 111 ? -6.994 -3.298 -16.671 1.00 89.06 111 ARG A N 1
ATOM 898 C CA . ARG A 1 111 ? -6.358 -2.596 -17.802 1.00 89.06 111 ARG A CA 1
ATOM 899 C C . ARG A 1 111 ? -5.288 -1.609 -17.336 1.00 89.06 111 ARG A C 1
ATOM 901 O O . ARG A 1 111 ? -4.194 -1.596 -17.899 1.00 89.06 111 ARG A O 1
ATOM 908 N N . GLU A 1 112 ? -5.562 -0.826 -16.296 1.00 90.62 112 GLU A N 1
ATOM 909 C CA . GLU A 1 112 ? -4.585 0.082 -15.686 1.00 90.62 112 GLU A CA 1
ATOM 910 C C . GLU A 1 112 ? -3.344 -0.679 -15.199 1.00 90.62 112 GLU A C 1
ATOM 912 O O . GLU A 1 112 ? -2.215 -0.298 -15.510 1.00 90.62 112 GLU A O 1
ATOM 917 N N . LYS A 1 113 ? -3.540 -1.796 -14.489 1.00 88.12 113 LYS A N 1
ATOM 918 C CA . LYS A 1 113 ? -2.456 -2.653 -13.997 1.00 88.12 113 LYS A CA 1
ATOM 919 C C . LYS A 1 113 ? -1.600 -3.193 -15.141 1.00 88.12 113 LYS A C 1
ATOM 921 O O . LYS A 1 113 ? -0.375 -3.221 -15.022 1.00 88.12 113 LYS A O 1
ATOM 926 N N . LEU A 1 114 ? -2.223 -3.584 -16.251 1.00 88.38 114 LEU A N 1
ATOM 927 C CA . LEU A 1 114 ? -1.511 -4.030 -17.445 1.00 88.38 114 LEU A CA 1
ATOM 928 C C . LEU A 1 114 ? -0.681 -2.895 -18.059 1.00 88.38 114 LEU A C 1
ATOM 930 O O . LEU A 1 114 ? 0.495 -3.099 -18.356 1.00 88.38 114 LEU A O 1
ATOM 934 N N . MET A 1 115 ? -1.233 -1.685 -18.177 1.00 87.88 115 MET A N 1
ATOM 935 C CA . MET A 1 115 ? -0.474 -0.518 -18.652 1.00 87.88 115 MET A CA 1
ATOM 936 C C . MET A 1 115 ? 0.709 -0.196 -17.729 1.00 87.88 115 MET A C 1
ATOM 938 O O . MET A 1 115 ? 1.824 0.006 -18.208 1.00 87.88 115 MET A O 1
ATOM 942 N N . LEU A 1 116 ? 0.508 -0.236 -16.409 1.00 87.75 116 LEU A N 1
ATOM 943 C CA . LEU A 1 116 ? 1.579 -0.045 -15.428 1.00 87.75 116 LEU A CA 1
ATOM 944 C C . LEU A 1 116 ? 2.652 -1.134 -15.516 1.00 87.75 116 LEU A C 1
ATOM 946 O O . LEU A 1 116 ? 3.830 -0.817 -15.395 1.00 87.75 116 LEU A O 1
ATOM 950 N N . SER A 1 117 ? 2.286 -2.394 -15.768 1.00 85.38 117 SER A N 1
ATOM 951 C CA . SER A 1 117 ? 3.272 -3.471 -15.947 1.00 85.38 117 SER A CA 1
ATOM 952 C C . SER A 1 117 ? 4.156 -3.282 -17.180 1.00 85.38 117 SER A C 1
ATOM 954 O O . SER A 1 117 ? 5.299 -3.724 -17.175 1.00 85.38 117 SER A O 1
ATOM 956 N N . LYS A 1 118 ? 3.657 -2.587 -18.211 1.00 85.94 118 LYS A N 1
ATOM 957 C CA . LYS A 1 118 ? 4.455 -2.197 -19.379 1.00 85.94 118 LYS A CA 1
ATOM 958 C C . LYS A 1 118 ? 5.317 -0.966 -19.086 1.00 85.94 118 LYS A C 1
ATOM 960 O O . LYS A 1 118 ? 6.433 -0.876 -19.577 1.00 85.94 118 LYS A O 1
ATOM 965 N N . LEU A 1 119 ? 4.822 -0.043 -18.263 1.00 87.25 119 LEU A N 1
ATOM 966 C CA . LEU A 1 119 ? 5.473 1.235 -17.972 1.00 87.25 119 LEU A CA 1
ATOM 967 C C . LEU A 1 119 ? 6.582 1.139 -16.903 1.00 87.25 119 LEU A C 1
ATOM 969 O O . LEU A 1 119 ? 7.649 1.724 -17.072 1.00 87.25 119 LEU A O 1
ATOM 973 N N . LYS A 1 120 ? 6.374 0.388 -15.814 1.00 88.56 120 LYS A N 1
ATOM 974 C CA . LYS A 1 120 ? 7.336 0.289 -14.696 1.00 88.56 120 LYS A CA 1
ATOM 975 C C . LYS A 1 120 ? 8.727 -0.218 -15.117 1.00 88.56 120 LYS A C 1
ATOM 977 O O . LYS A 1 120 ? 9.711 0.428 -14.745 1.00 88.56 120 LYS A O 1
ATOM 982 N N . PRO A 1 121 ? 8.860 -1.275 -15.944 1.00 85.56 121 PRO A N 1
ATOM 983 C CA . PRO A 1 121 ? 10.166 -1.701 -16.444 1.00 85.56 121 PRO A CA 1
ATOM 984 C C . PRO A 1 121 ? 10.844 -0.629 -17.306 1.00 85.56 121 PRO A C 1
ATOM 986 O O . PRO A 1 121 ? 12.068 -0.512 -17.285 1.00 85.56 121 PRO A O 1
ATOM 989 N N . LEU A 1 122 ? 10.067 0.185 -18.035 1.00 85.50 122 LEU A N 1
ATOM 990 C CA . LEU A 1 122 ? 10.608 1.281 -18.840 1.00 85.50 122 LEU A CA 1
ATOM 991 C C . LEU A 1 122 ? 11.192 2.395 -17.974 1.00 85.50 122 LEU A C 1
ATOM 993 O O . LEU A 1 122 ? 12.146 3.024 -18.411 1.00 85.50 122 LEU A O 1
ATOM 997 N N . TYR A 1 123 ? 10.706 2.638 -16.757 1.00 85.06 123 TYR A N 1
ATOM 998 C CA . TYR A 1 123 ? 11.348 3.592 -15.845 1.00 85.06 123 TYR A CA 1
ATOM 999 C C . TYR A 1 123 ? 12.619 3.025 -15.209 1.00 85.06 123 TYR A C 1
ATOM 1001 O O . TYR A 1 123 ? 13.642 3.708 -15.132 1.00 85.06 123 TYR A O 1
ATOM 1009 N N . GLY A 1 124 ? 12.579 1.757 -14.802 1.00 83.00 124 GLY A N 1
ATOM 1010 C CA . GLY A 1 124 ? 13.675 1.119 -14.085 1.00 83.00 124 GLY A CA 1
ATOM 1011 C C . GLY A 1 124 ? 13.692 1.442 -12.588 1.00 83.00 124 GLY A C 1
ATOM 1012 O O . GLY A 1 124 ? 13.020 2.351 -12.099 1.00 83.00 124 GLY A O 1
ATOM 1013 N N . VAL A 1 125 ? 14.501 0.687 -11.845 1.00 83.00 125 VAL A N 1
ATOM 1014 C CA . VAL A 1 125 ? 14.539 0.722 -10.371 1.00 83.00 125 VAL A CA 1
ATOM 1015 C C . VAL A 1 125 ? 15.179 2.002 -9.805 1.00 83.00 125 VAL A C 1
ATOM 1017 O O . VAL A 1 125 ? 14.941 2.369 -8.662 1.00 83.00 125 VAL A O 1
ATOM 1020 N N . LEU A 1 126 ? 15.964 2.731 -10.600 1.00 78.25 126 LEU A N 1
ATOM 1021 C CA . LEU A 1 126 ? 16.591 3.996 -10.179 1.00 78.25 126 LEU A CA 1
ATOM 1022 C C . LEU A 1 126 ? 15.734 5.233 -10.494 1.00 78.25 126 LEU A C 1
ATOM 1024 O O . LEU A 1 126 ? 16.193 6.364 -10.359 1.00 78.25 126 LEU A O 1
ATOM 1028 N N . SER A 1 127 ? 14.505 5.024 -10.958 1.00 84.25 127 SER A N 1
ATOM 1029 C CA . SER A 1 127 ? 13.606 6.103 -11.350 1.00 84.25 127 SER A CA 1
ATOM 1030 C C . SER A 1 127 ? 13.009 6.838 -10.150 1.00 84.25 127 SER A C 1
ATOM 1032 O O . SER A 1 127 ? 12.853 6.289 -9.056 1.00 84.25 127 SER A O 1
ATOM 1034 N N . THR A 1 128 ? 12.613 8.093 -10.366 1.00 84.75 128 THR A N 1
ATOM 1035 C CA . THR A 1 128 ? 11.895 8.881 -9.354 1.00 84.75 128 THR A CA 1
ATOM 1036 C C . THR A 1 128 ? 10.540 8.257 -9.020 1.00 84.75 128 THR A C 1
ATOM 1038 O O . THR A 1 128 ? 10.123 8.292 -7.863 1.00 84.75 128 THR A O 1
ATOM 1041 N N . GLN A 1 129 ? 9.893 7.624 -10.003 1.00 86.06 129 GLN A N 1
ATOM 1042 C CA . GLN A 1 129 ? 8.633 6.902 -9.843 1.00 86.06 129 GLN A CA 1
ATOM 1043 C C . GLN A 1 129 ? 8.779 5.717 -8.883 1.00 86.06 129 GLN A C 1
ATOM 104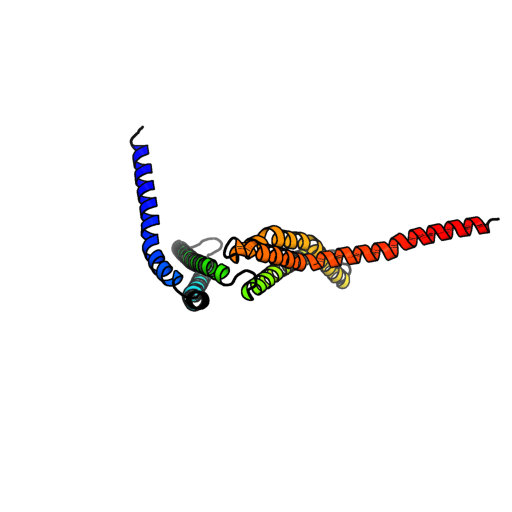5 O O . GLN A 1 129 ? 7.949 5.561 -7.988 1.00 86.06 129 GLN A O 1
ATOM 1050 N N . PHE A 1 130 ? 9.857 4.932 -8.999 1.00 88.38 130 PHE A N 1
ATOM 1051 C CA . PHE A 1 130 ? 10.133 3.845 -8.057 1.00 88.38 130 PHE A CA 1
ATOM 1052 C C . PHE A 1 130 ? 10.299 4.374 -6.628 1.00 88.38 130 PHE A C 1
ATOM 1054 O O . PHE A 1 130 ? 9.651 3.882 -5.707 1.00 88.38 130 PHE A O 1
ATOM 1061 N N . VAL A 1 131 ? 11.119 5.413 -6.433 1.00 87.81 131 VAL A N 1
ATOM 1062 C CA . VAL A 1 131 ? 11.345 6.003 -5.102 1.00 87.81 131 VAL A CA 1
ATOM 1063 C C . VAL A 1 131 ? 10.041 6.522 -4.495 1.00 87.81 131 VAL A C 1
ATOM 1065 O O . VAL A 1 131 ? 9.800 6.333 -3.302 1.00 87.81 131 VAL A O 1
ATOM 1068 N N . GLN A 1 132 ? 9.194 7.159 -5.303 1.00 90.50 132 GLN A N 1
ATOM 1069 C CA . GLN A 1 132 ? 7.892 7.642 -4.860 1.00 90.50 132 GLN A CA 1
ATOM 1070 C C . GLN A 1 132 ? 6.972 6.485 -4.446 1.00 90.50 132 GLN A C 1
ATOM 1072 O O . GLN A 1 132 ? 6.392 6.533 -3.364 1.00 90.50 132 GLN A O 1
ATOM 1077 N N . GLU A 1 133 ? 6.915 5.406 -5.230 1.00 89.44 133 GLU A N 1
ATOM 1078 C CA . GLU A 1 133 ? 6.130 4.210 -4.898 1.00 89.44 133 GLU A CA 1
ATOM 1079 C C . GLU A 1 133 ? 6.605 3.544 -3.597 1.00 89.44 133 GLU A C 1
ATOM 1081 O O . GLU A 1 133 ? 5.784 3.112 -2.785 1.00 89.44 133 GLU A O 1
ATOM 1086 N N . GLN A 1 134 ? 7.919 3.489 -3.358 1.00 91.50 134 GLN A N 1
ATOM 1087 C CA . GLN A 1 134 ? 8.471 2.976 -2.100 1.00 91.50 134 GL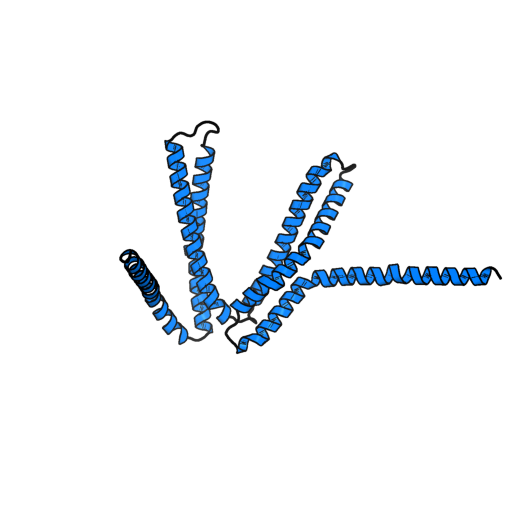N A CA 1
ATOM 1088 C C . GLN A 1 134 ? 8.063 3.861 -0.915 1.00 91.50 134 GLN A C 1
ATOM 1090 O O . GLN A 1 134 ? 7.600 3.348 0.103 1.00 91.50 134 GLN A O 1
ATOM 1095 N N . LYS A 1 135 ? 8.169 5.190 -1.050 1.00 90.56 135 LYS A N 1
ATOM 1096 C CA . LYS A 1 135 ? 7.747 6.141 -0.007 1.00 90.56 135 LYS A CA 1
ATOM 1097 C C . LYS A 1 135 ? 6.265 6.005 0.323 1.00 90.56 135 LYS A C 1
ATOM 1099 O O . LYS A 1 135 ? 5.912 5.943 1.498 1.00 90.56 135 LYS A O 1
ATOM 1104 N N . GLU A 1 136 ? 5.411 5.934 -0.693 1.00 93.19 136 GLU A N 1
ATOM 1105 C CA . GLU A 1 136 ? 3.965 5.763 -0.525 1.00 93.19 136 GLU A CA 1
ATOM 1106 C C . GLU A 1 136 ? 3.632 4.422 0.128 1.00 93.19 136 GLU A C 1
ATOM 1108 O O . GLU A 1 136 ? 2.822 4.369 1.051 1.00 93.19 136 GLU A O 1
ATOM 1113 N N . SER A 1 137 ? 4.310 3.349 -0.279 1.00 91.69 137 SER A N 1
ATOM 1114 C CA . SER A 1 137 ? 4.128 2.016 0.302 1.00 91.69 137 SER A CA 1
ATOM 1115 C C . SER A 1 137 ? 4.539 1.961 1.776 1.00 91.69 137 SER A C 1
ATOM 1117 O O . SER A 1 137 ? 3.822 1.386 2.597 1.00 91.69 137 SER A O 1
ATOM 1119 N N . ILE A 1 138 ? 5.663 2.592 2.130 1.00 91.06 138 ILE A N 1
ATOM 1120 C CA . ILE A 1 138 ? 6.123 2.726 3.519 1.00 91.06 138 ILE A CA 1
ATOM 1121 C C . ILE A 1 138 ? 5.120 3.557 4.325 1.00 91.06 138 ILE A C 1
ATOM 1123 O O . ILE A 1 138 ? 4.666 3.119 5.380 1.00 91.06 138 ILE A O 1
ATOM 1127 N N . ALA A 1 139 ? 4.716 4.727 3.822 1.00 92.75 139 ALA A N 1
ATOM 1128 C CA . ALA A 1 139 ? 3.750 5.593 4.495 1.00 92.75 139 ALA A CA 1
ATOM 1129 C C . ALA A 1 139 ? 2.396 4.894 4.705 1.00 92.75 139 ALA A C 1
ATOM 1131 O O . ALA A 1 139 ? 1.793 4.999 5.775 1.00 92.75 139 ALA A O 1
ATOM 1132 N N . HIS A 1 140 ? 1.935 4.126 3.717 1.00 92.38 140 HIS A N 1
ATOM 1133 C CA . HIS A 1 140 ? 0.723 3.323 3.824 1.00 92.38 140 HIS A CA 1
ATOM 1134 C C . HIS A 1 140 ? 0.857 2.229 4.894 1.00 92.38 140 HIS A C 1
ATOM 1136 O O . HIS A 1 140 ? -0.046 2.048 5.712 1.00 92.38 140 HIS A O 1
ATOM 1142 N N . ALA A 1 141 ? 1.985 1.514 4.939 1.00 90.81 141 ALA A N 1
ATOM 1143 C CA . ALA A 1 141 ? 2.230 0.501 5.966 1.00 90.81 141 ALA A CA 1
ATOM 1144 C C . ALA A 1 141 ? 2.228 1.115 7.377 1.00 90.81 141 ALA A C 1
ATOM 1146 O O . ALA A 1 141 ? 1.565 0.598 8.276 1.00 90.81 141 ALA A O 1
ATOM 1147 N N . ILE A 1 142 ? 2.907 2.252 7.554 1.00 90.88 142 ILE A N 1
ATOM 1148 C CA . ILE A 1 142 ? 2.974 2.969 8.835 1.00 90.88 142 ILE A CA 1
ATOM 1149 C C . ILE A 1 142 ? 1.590 3.467 9.257 1.00 90.88 142 ILE A C 1
ATOM 1151 O O . ILE A 1 142 ? 1.167 3.203 10.379 1.00 90.88 142 ILE A O 1
ATOM 1155 N N . SER A 1 143 ? 0.867 4.146 8.366 1.00 92.31 143 SER A N 1
ATOM 1156 C CA . SER A 1 143 ? -0.472 4.673 8.668 1.00 92.31 143 SER A CA 1
ATOM 1157 C C . SER A 1 143 ? -1.481 3.566 8.975 1.00 92.31 143 SER A C 1
ATOM 1159 O O . SER A 1 143 ? -2.315 3.732 9.861 1.00 92.31 143 SER A O 1
ATOM 1161 N N . THR A 1 144 ? -1.368 2.407 8.319 1.00 92.12 144 THR A N 1
ATOM 1162 C CA . THR A 1 144 ? -2.192 1.230 8.632 1.00 92.12 144 THR A CA 1
ATOM 1163 C C . THR A 1 144 ? -1.947 0.756 10.062 1.00 92.12 144 THR A C 1
ATOM 1165 O O . THR A 1 144 ? -2.901 0.555 10.809 1.00 92.12 144 THR A O 1
ATOM 1168 N N . VAL A 1 145 ? -0.680 0.631 10.474 1.00 92.44 145 VAL A N 1
ATOM 1169 C CA . VAL A 1 145 ? -0.336 0.265 11.856 1.00 92.44 145 VAL A CA 1
ATOM 1170 C C . VAL A 1 145 ? -0.840 1.316 12.838 1.00 92.44 145 VAL A C 1
ATOM 1172 O O . VAL A 1 145 ? -1.475 0.963 13.824 1.00 92.44 145 VAL A O 1
ATOM 1175 N N . GLN A 1 146 ? -0.611 2.602 12.560 1.00 91.50 146 GLN A N 1
ATOM 1176 C CA . GLN A 1 146 ? -1.080 3.693 13.416 1.00 91.50 146 GLN A CA 1
ATOM 1177 C C . GLN A 1 146 ? -2.591 3.652 13.612 1.00 91.50 146 GLN A C 1
ATOM 1179 O O . GLN A 1 146 ? -3.048 3.803 14.741 1.00 91.50 146 GLN A O 1
ATOM 1184 N N . LYS A 1 147 ? -3.346 3.416 12.534 1.00 93.12 147 LYS A N 1
ATOM 1185 C CA . LYS A 1 147 ? -4.802 3.316 12.577 1.00 93.12 147 LYS A CA 1
ATOM 1186 C C . LYS A 1 147 ? -5.257 2.118 13.403 1.00 93.12 147 LYS A C 1
ATOM 1188 O O . LYS A 1 147 ? -6.068 2.294 14.297 1.00 93.12 147 LYS A O 1
ATOM 1193 N N . ILE A 1 148 ? -4.702 0.929 13.162 1.00 92.75 148 ILE A N 1
ATOM 1194 C CA . ILE A 1 148 ? -5.069 -0.277 13.924 1.00 92.75 148 ILE A CA 1
ATOM 1195 C C . ILE A 1 148 ? -4.755 -0.092 15.412 1.00 92.75 148 ILE A C 1
ATOM 1197 O O . ILE A 1 148 ? -5.587 -0.404 16.261 1.00 92.75 148 ILE A O 1
ATOM 1201 N N . SER A 1 149 ? -3.576 0.442 15.738 1.00 92.06 149 SER A N 1
ATOM 1202 C CA . SER A 1 149 ? -3.199 0.719 17.124 1.00 92.06 149 SER A CA 1
ATOM 1203 C C . SER A 1 149 ? -4.110 1.757 17.769 1.00 92.06 149 SER A C 1
ATOM 1205 O O . SER A 1 149 ? -4.466 1.605 18.933 1.00 92.06 149 SER A O 1
ATOM 1207 N N . TYR A 1 150 ? -4.472 2.811 17.031 1.00 93.38 150 TYR A N 1
ATOM 1208 C CA . TYR A 1 150 ? -5.371 3.858 17.507 1.00 93.38 150 TYR A CA 1
ATOM 1209 C C . TYR A 1 150 ? -6.769 3.303 17.767 1.00 93.38 150 TYR A C 1
ATOM 1211 O O . TYR A 1 150 ? -7.301 3.498 18.853 1.00 93.38 150 TYR A O 1
ATOM 1219 N N . ASP A 1 151 ? -7.332 2.565 16.807 1.00 92.88 151 ASP A N 1
ATOM 1220 C CA . ASP A 1 151 ? -8.656 1.957 16.924 1.00 92.88 151 ASP A CA 1
ATOM 1221 C C . ASP A 1 151 ? -8.692 1.005 18.130 1.00 92.88 151 ASP A C 1
ATOM 1223 O O . ASP A 1 151 ? -9.604 1.075 18.950 1.00 92.88 151 ASP A O 1
ATOM 1227 N N . ASN A 1 152 ? -7.661 0.170 18.303 1.00 91.56 152 ASN A N 1
ATOM 1228 C CA . ASN A 1 152 ? -7.562 -0.736 19.448 1.00 91.56 152 ASN A CA 1
ATOM 1229 C C . ASN A 1 152 ? -7.488 0.015 20.791 1.00 91.56 152 ASN A C 1
ATOM 1231 O O . ASN A 1 152 ? -8.231 -0.306 21.717 1.00 91.56 152 ASN A O 1
ATOM 1235 N N . ALA A 1 153 ? -6.641 1.045 20.888 1.00 91.44 153 ALA A N 1
ATOM 1236 C CA . ALA A 1 153 ? -6.533 1.872 22.090 1.00 91.44 153 ALA A CA 1
ATOM 1237 C C . ALA A 1 153 ? -7.834 2.633 22.380 1.00 91.44 153 ALA A C 1
ATOM 1239 O O . ALA A 1 153 ? -8.240 2.762 23.532 1.00 91.44 153 ALA A O 1
ATOM 1240 N N . TRP A 1 154 ? -8.528 3.095 21.339 1.00 90.75 154 TRP A N 1
ATOM 1241 C CA . TRP A 1 154 ? -9.815 3.765 21.465 1.00 90.75 154 TRP A CA 1
ATOM 1242 C C . TRP A 1 154 ? -10.871 2.821 22.040 1.00 90.75 154 TRP A C 1
ATOM 1244 O O . TRP A 1 154 ? -11.477 3.137 23.063 1.00 90.75 154 TRP A O 1
ATOM 1254 N N . TYR A 1 155 ? -11.042 1.634 21.452 1.00 89.06 155 TYR A N 1
ATOM 1255 C CA . TYR A 1 155 ? -11.987 0.644 21.969 1.00 89.06 155 TYR A CA 1
ATOM 1256 C C . TYR A 1 155 ? -11.645 0.215 23.396 1.00 89.06 155 TYR A C 1
ATOM 1258 O O . TYR A 1 155 ? -12.533 0.184 24.243 1.00 89.06 155 TYR A O 1
ATOM 1266 N N . SER A 1 156 ? -10.371 -0.046 23.689 1.00 87.06 156 SER A N 1
ATOM 1267 C CA . SER A 1 156 ? -9.921 -0.394 25.038 1.00 87.06 156 SER A CA 1
ATOM 1268 C C . SER A 1 156 ? -10.205 0.728 26.047 1.00 87.06 156 SER A C 1
ATOM 1270 O O . SER A 1 156 ? -10.785 0.480 27.104 1.00 87.06 156 SER A O 1
ATOM 1272 N N . SER A 1 157 ? -9.921 1.985 25.688 1.00 86.62 157 SER A N 1
ATOM 1273 C CA . SER A 1 157 ? -10.218 3.137 26.544 1.00 86.62 157 SER A CA 1
ATOM 1274 C C . SER A 1 157 ? -11.713 3.282 26.839 1.00 86.62 157 SER A C 1
ATOM 1276 O O . SER A 1 157 ? -12.063 3.542 27.986 1.00 86.62 157 SER A O 1
ATOM 1278 N N . LEU A 1 158 ? -12.598 3.022 25.864 1.00 85.62 158 LEU A N 1
ATOM 1279 C CA . LEU A 1 158 ? -14.055 3.063 26.052 1.00 85.62 158 LEU A CA 1
ATOM 1280 C C . LEU A 1 158 ? -14.547 2.035 27.078 1.00 85.62 158 LEU A C 1
ATOM 1282 O O . LEU A 1 158 ? -15.439 2.345 27.866 1.00 85.62 158 LEU A O 1
ATOM 1286 N N . PHE A 1 159 ? -13.959 0.837 27.102 1.00 84.25 159 PHE A N 1
ATOM 1287 C CA . PHE A 1 159 ? -14.297 -0.181 28.101 1.00 84.25 159 PHE A CA 1
ATOM 1288 C C . PHE A 1 159 ? -13.725 0.135 29.490 1.00 84.25 159 PHE A C 1
ATOM 1290 O O . PHE A 1 159 ? -14.323 -0.247 30.492 1.00 84.25 159 PHE A O 1
ATOM 1297 N N . ARG A 1 160 ? -12.618 0.883 29.561 1.00 79.06 160 ARG A N 1
ATOM 1298 C CA . ARG A 1 160 ? -11.944 1.260 30.815 1.00 79.06 160 ARG A CA 1
ATOM 1299 C C . ARG A 1 160 ? -12.450 2.560 31.442 1.00 79.06 160 ARG A C 1
ATOM 1301 O O . ARG A 1 160 ? -12.046 2.886 32.553 1.00 79.06 160 ARG A O 1
ATOM 1308 N N . VAL A 1 161 ? -13.372 3.282 30.794 1.00 79.75 161 VAL A N 1
ATOM 1309 C CA . VAL A 1 161 ? -13.980 4.512 31.350 1.00 79.75 161 VAL A CA 1
ATOM 1310 C C . VAL A 1 161 ? -14.627 4.269 32.718 1.00 79.75 161 VAL A C 1
ATOM 1312 O O . VAL A 1 161 ? -14.598 5.154 33.565 1.00 79.75 161 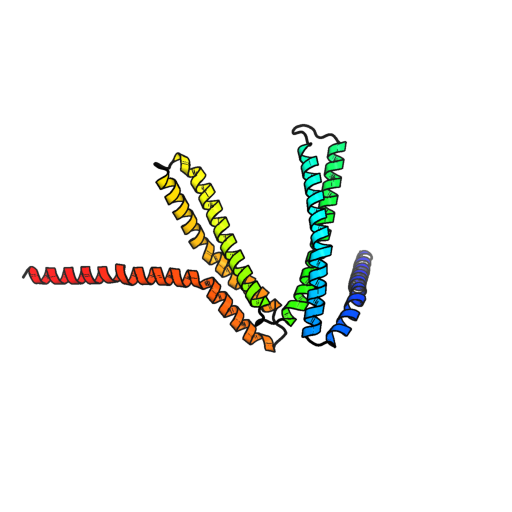VAL A O 1
ATOM 1315 N N . GLY A 1 162 ? -15.188 3.078 32.950 1.00 74.69 162 GLY A N 1
ATOM 1316 C CA . GLY A 1 162 ? -15.797 2.718 34.236 1.00 74.69 162 GLY A CA 1
ATOM 1317 C C . GLY A 1 162 ? -14.798 2.380 35.349 1.00 74.69 162 GLY A C 1
ATOM 1318 O O . GLY A 1 162 ? -15.190 2.347 36.511 1.00 74.69 162 GLY A O 1
ATOM 1319 N N . GLU A 1 163 ? -13.534 2.128 35.005 1.00 77.06 163 GLU A N 1
ATOM 1320 C CA . GLU A 1 163 ? -12.473 1.706 35.931 1.00 77.06 163 GLU A CA 1
ATOM 1321 C C . GLU A 1 163 ? -11.465 2.828 36.228 1.00 77.06 163 GLU A C 1
ATOM 1323 O O . GLU A 1 163 ? -10.709 2.731 37.191 1.00 77.06 163 GLU A O 1
ATOM 1328 N N . ALA A 1 164 ? -11.437 3.889 35.416 1.00 75.38 164 ALA A N 1
ATOM 1329 C CA . ALA A 1 164 ? -10.473 4.977 35.547 1.00 75.38 164 ALA A CA 1
ATOM 1330 C C . ALA A 1 164 ? -10.832 5.933 36.699 1.00 75.38 164 ALA A C 1
ATOM 1332 O O . ALA A 1 164 ? -11.927 6.495 36.743 1.00 75.38 164 ALA A O 1
ATOM 1333 N N . GLU A 1 165 ? -9.874 6.192 37.593 1.00 76.56 165 GLU A N 1
ATOM 1334 C CA . GLU A 1 165 ? -10.058 7.103 38.736 1.00 76.56 165 GLU A CA 1
ATOM 1335 C C . GLU A 1 165 ? -10.068 8.587 38.319 1.00 76.56 165 GLU A C 1
ATOM 1337 O O . GLU A 1 165 ? -10.586 9.447 39.035 1.00 76.56 165 GLU A O 1
ATOM 1342 N N . SER A 1 166 ? -9.492 8.916 37.156 1.00 87.88 166 SER A N 1
ATOM 1343 C CA . SER A 1 166 ? -9.439 10.285 36.635 1.00 87.88 166 SER A CA 1
ATOM 1344 C C . SER A 1 166 ? -9.330 10.337 35.108 1.00 87.88 166 SER A C 1
ATOM 1346 O O . SER A 1 166 ? -8.865 9.399 34.461 1.00 87.88 166 SER A O 1
ATOM 1348 N N . LEU A 1 167 ? -9.686 11.486 34.518 1.00 84.94 167 LEU A N 1
ATOM 1349 C CA . LEU A 1 167 ? -9.511 11.743 33.081 1.00 84.94 167 LEU A CA 1
ATOM 1350 C C . LEU A 1 167 ? -8.037 11.632 32.648 1.00 84.94 167 LEU A C 1
ATOM 1352 O O . LEU A 1 167 ? -7.746 11.189 31.541 1.00 84.94 167 LEU A O 1
ATOM 1356 N N . THR A 1 168 ? -7.106 12.015 33.523 1.00 89.38 168 THR A N 1
ATOM 1357 C CA . THR A 1 168 ? -5.664 11.912 33.264 1.00 89.38 168 THR A CA 1
ATOM 1358 C C . THR A 1 168 ? -5.223 10.459 33.139 1.00 89.38 168 THR A C 1
ATOM 1360 O O . THR A 1 168 ? -4.443 10.144 32.244 1.00 89.38 168 THR A O 1
ATOM 1363 N N . ASP A 1 169 ? -5.743 9.578 33.995 1.00 86.62 169 ASP A N 1
ATOM 1364 C CA . ASP A 1 169 ? -5.446 8.145 33.954 1.00 86.62 169 ASP A CA 1
ATOM 1365 C C . ASP A 1 169 ? -5.999 7.499 32.676 1.00 86.62 169 ASP A C 1
ATOM 1367 O O . ASP A 1 169 ? -5.296 6.765 31.984 1.00 86.62 169 ASP A O 1
ATOM 1371 N N . LEU A 1 170 ? -7.206 7.898 32.259 1.00 87.75 170 LEU A N 1
ATOM 1372 C CA . LEU A 1 170 ? -7.784 7.474 30.983 1.00 87.75 170 LEU A CA 1
ATOM 1373 C C . LEU A 1 170 ? -6.919 7.896 29.780 1.00 87.75 170 LEU A C 1
ATOM 1375 O O . LEU A 1 170 ? -6.655 7.088 28.890 1.00 87.75 170 LEU A O 1
ATOM 1379 N N . ILE A 1 171 ? -6.455 9.152 29.751 1.00 88.69 171 ILE A N 1
ATOM 1380 C CA . ILE A 1 171 ? -5.597 9.668 28.671 1.00 88.69 171 ILE A CA 1
ATOM 1381 C C . ILE A 1 171 ? -4.240 8.956 28.668 1.00 88.69 171 ILE A C 1
ATOM 1383 O O . ILE A 1 171 ? -3.740 8.584 27.606 1.00 88.69 171 ILE A O 1
ATOM 1387 N N . LEU A 1 172 ? -3.634 8.758 29.840 1.00 89.94 172 LEU A N 1
ATOM 1388 C CA . LEU A 1 172 ? -2.327 8.118 29.956 1.00 89.94 172 LEU A CA 1
ATOM 1389 C C . LEU A 1 172 ? -2.402 6.631 29.589 1.00 89.94 172 LEU A C 1
ATOM 1391 O O . LEU A 1 172 ? -1.537 6.143 28.861 1.00 89.94 172 LEU A O 1
ATOM 1395 N N . GLY A 1 173 ? -3.470 5.946 30.003 1.00 87.06 173 GLY A N 1
ATOM 1396 C CA . GLY A 1 173 ? -3.786 4.580 29.597 1.00 87.06 173 GLY A CA 1
ATOM 1397 C C . GLY A 1 173 ? -3.977 4.458 28.086 1.00 87.06 173 GLY A C 1
ATOM 1398 O O . GLY A 1 173 ? -3.337 3.613 27.462 1.00 87.06 173 GLY A O 1
ATOM 1399 N N . PHE A 1 174 ? -4.760 5.356 27.478 1.00 91.38 174 PHE A N 1
ATOM 1400 C CA . PHE A 1 174 ? -4.936 5.409 26.024 1.00 91.38 174 PHE A CA 1
ATOM 1401 C C . PHE A 1 174 ? -3.600 5.591 25.290 1.00 91.38 174 PHE A C 1
ATOM 1403 O O . PHE A 1 174 ? -3.298 4.848 24.357 1.00 91.38 174 PHE A O 1
ATOM 1410 N N . LEU A 1 175 ? -2.775 6.558 25.709 1.00 92.69 175 LEU A N 1
ATOM 1411 C CA . LEU A 1 175 ? -1.488 6.833 25.063 1.00 92.69 175 LEU A CA 1
ATOM 1412 C C . LEU A 1 175 ? -0.520 5.655 25.185 1.00 92.69 175 LEU A C 1
ATOM 1414 O O . LEU A 1 175 ? 0.178 5.332 24.222 1.00 92.69 175 LEU A O 1
ATOM 1418 N N . LEU A 1 176 ? -0.480 5.010 26.352 1.00 92.06 176 LEU A N 1
ATOM 1419 C CA . LEU A 1 176 ? 0.380 3.858 26.589 1.00 92.06 176 LEU A CA 1
ATOM 1420 C C . LEU A 1 176 ? -0.069 2.662 25.746 1.00 92.06 176 LEU A C 1
ATOM 1422 O O . LEU A 1 176 ? 0.765 2.038 25.094 1.00 92.06 176 LEU A O 1
ATOM 1426 N N . GLU A 1 177 ? -1.368 2.375 25.690 1.00 90.44 177 GLU A N 1
ATOM 1427 C CA . GLU A 1 177 ? -1.912 1.301 24.854 1.00 90.44 177 GLU A CA 1
ATOM 1428 C C . GLU A 1 177 ? -1.713 1.564 23.364 1.00 90.44 177 GLU A C 1
ATOM 1430 O O . GLU A 1 177 ? -1.300 0.662 22.633 1.00 90.44 177 GLU A O 1
ATOM 1435 N N . TRP A 1 178 ? -1.929 2.800 22.914 1.00 92.50 178 TRP A N 1
ATOM 1436 C CA . TRP A 1 178 ? -1.683 3.198 21.533 1.00 92.50 178 TRP A CA 1
ATOM 1437 C C . TRP A 1 178 ? -0.211 3.009 21.149 1.00 92.50 178 TRP A C 1
ATOM 1439 O O . TRP A 1 178 ? 0.093 2.390 20.123 1.00 92.50 178 TRP A O 1
ATOM 1449 N N . LEU A 1 179 ? 0.710 3.483 21.996 1.00 92.56 179 LEU A N 1
ATOM 1450 C CA . LEU A 1 179 ? 2.150 3.359 21.778 1.00 92.56 179 LEU A CA 1
ATOM 1451 C C . LEU A 1 179 ? 2.605 1.896 21.807 1.00 92.56 179 LEU A C 1
ATOM 1453 O O . LEU A 1 179 ? 3.340 1.465 20.919 1.00 92.56 179 LEU A O 1
ATOM 1457 N N . MET A 1 180 ? 2.157 1.116 22.792 1.00 90.81 180 MET A N 1
ATOM 1458 C CA . MET A 1 180 ? 2.498 -0.303 22.900 1.00 90.81 180 MET A CA 1
ATOM 1459 C C . MET A 1 180 ? 1.938 -1.100 21.724 1.00 90.81 180 MET A C 1
ATOM 1461 O O . MET A 1 180 ? 2.664 -1.897 21.130 1.00 90.81 180 MET A O 1
ATOM 1465 N N . GLY A 1 181 ? 0.693 -0.836 21.322 1.00 90.25 181 GLY A N 1
ATOM 1466 C CA . GLY A 1 181 ? 0.090 -1.425 20.131 1.00 90.25 181 GLY A CA 1
ATOM 1467 C C . GLY A 1 181 ? 0.910 -1.121 18.879 1.00 90.25 181 GLY A C 1
ATOM 1468 O O . GLY A 1 181 ? 1.217 -2.025 18.105 1.00 90.25 181 GLY A O 1
ATOM 1469 N N . TYR A 1 182 ? 1.346 0.132 18.708 1.00 91.00 182 TYR A N 1
ATOM 1470 C CA . TYR A 1 182 ? 2.224 0.523 17.604 1.00 91.00 182 TYR A CA 1
ATOM 1471 C C . TYR A 1 182 ? 3.567 -0.221 17.637 1.00 91.00 182 TYR A C 1
ATOM 1473 O O . TYR A 1 182 ? 3.957 -0.800 16.626 1.00 91.00 182 TYR A O 1
ATOM 1481 N N . ILE A 1 183 ? 4.250 -0.267 18.786 1.00 91.44 183 ILE A N 1
ATOM 1482 C CA . ILE A 1 183 ? 5.544 -0.958 18.942 1.00 91.44 183 ILE A CA 1
ATOM 1483 C C . ILE A 1 183 ? 5.422 -2.456 18.632 1.00 91.44 183 ILE A C 1
ATOM 1485 O O . ILE A 1 183 ? 6.320 -3.022 18.012 1.00 91.44 183 ILE A O 1
ATOM 1489 N N . ILE A 1 184 ? 4.320 -3.095 19.031 1.00 91.75 184 ILE A N 1
ATOM 1490 C CA . ILE A 1 184 ? 4.084 -4.527 18.801 1.00 91.75 184 ILE A CA 1
ATOM 1491 C C . ILE A 1 184 ? 3.752 -4.810 17.332 1.00 91.75 184 ILE A C 1
ATOM 1493 O O . ILE A 1 184 ? 4.240 -5.791 16.774 1.00 91.75 184 ILE A O 1
ATOM 1497 N N . LEU A 1 185 ? 2.937 -3.969 16.692 1.00 92.88 185 LEU A N 1
ATOM 1498 C CA . LEU A 1 185 ? 2.473 -4.186 15.317 1.00 92.88 185 LEU A CA 1
ATOM 1499 C C . LEU A 1 185 ? 3.494 -3.756 14.255 1.00 92.88 185 LEU A C 1
ATOM 1501 O O . LEU A 1 185 ? 3.548 -4.348 13.176 1.00 92.88 185 LEU A O 1
ATOM 1505 N N . TYR A 1 186 ? 4.328 -2.757 14.546 1.00 93.06 186 TYR A N 1
ATOM 1506 C CA . TYR A 1 186 ? 5.296 -2.218 13.589 1.00 93.06 186 TYR A CA 1
ATOM 1507 C C . TYR A 1 186 ? 6.272 -3.268 13.014 1.00 93.06 186 TYR A C 1
ATOM 1509 O O . TYR A 1 186 ? 6.451 -3.283 11.794 1.00 93.06 186 TYR A O 1
ATOM 1517 N N . PRO A 1 187 ? 6.863 -4.194 13.805 1.00 93.69 187 PRO A N 1
ATOM 1518 C CA . PRO A 1 187 ? 7.684 -5.285 13.278 1.00 93.69 187 PRO A CA 1
ATOM 1519 C C . PRO A 1 187 ? 6.979 -6.131 12.215 1.00 93.69 187 PRO A C 1
ATOM 1521 O O . PRO A 1 187 ? 7.596 -6.484 11.212 1.00 93.69 187 PRO A O 1
ATOM 1524 N N . PHE A 1 188 ? 5.686 -6.420 12.388 1.00 93.12 188 PHE A N 1
ATOM 1525 C CA . PHE A 1 188 ? 4.917 -7.183 11.403 1.00 93.12 188 PHE A CA 1
ATOM 1526 C C . PHE A 1 188 ? 4.735 -6.401 10.104 1.00 93.12 188 PHE A C 1
ATOM 1528 O O . PHE A 1 188 ? 4.870 -6.974 9.026 1.00 93.12 188 PHE A O 1
ATOM 1535 N N . ALA A 1 189 ? 4.499 -5.089 10.184 1.00 92.69 189 ALA A N 1
ATOM 1536 C CA . ALA A 1 189 ? 4.426 -4.239 8.998 1.00 92.69 189 ALA A CA 1
ATOM 1537 C C . ALA A 1 189 ? 5.776 -4.122 8.278 1.00 92.69 189 ALA A C 1
ATOM 1539 O O . ALA A 1 189 ? 5.818 -4.186 7.050 1.00 92.69 189 ALA A O 1
ATOM 1540 N N . ALA A 1 190 ? 6.881 -4.008 9.019 1.00 93.19 190 ALA A N 1
ATOM 1541 C CA . ALA A 1 190 ? 8.226 -3.990 8.450 1.00 93.19 190 ALA A CA 1
ATOM 1542 C C . ALA A 1 190 ? 8.574 -5.323 7.763 1.00 93.19 190 ALA A C 1
ATOM 1544 O O . ALA A 1 190 ? 9.104 -5.326 6.651 1.00 93.19 190 ALA A O 1
ATOM 1545 N N . LEU A 1 191 ? 8.212 -6.457 8.374 1.00 93.94 191 LEU A N 1
ATOM 1546 C CA . LEU A 1 191 ? 8.372 -7.785 7.775 1.00 93.94 191 LEU A CA 1
ATOM 1547 C C . LEU A 1 191 ? 7.488 -7.974 6.541 1.00 93.94 191 LEU A C 1
ATOM 1549 O O . LEU A 1 191 ? 7.973 -8.455 5.521 1.00 93.94 191 LEU A O 1
ATOM 1553 N N . TYR A 1 192 ? 6.219 -7.563 6.597 1.00 93.12 192 TYR A N 1
ATOM 1554 C CA . TYR A 1 192 ? 5.324 -7.586 5.440 1.00 93.12 192 TYR A CA 1
ATOM 1555 C C . TYR A 1 192 ? 5.887 -6.743 4.291 1.00 93.12 192 TYR A C 1
ATOM 1557 O O . TYR A 1 192 ? 5.913 -7.180 3.140 1.00 93.12 192 TYR A O 1
ATOM 1565 N N . TYR A 1 193 ? 6.408 -5.556 4.600 1.00 93.00 193 TYR A N 1
ATOM 1566 C CA . TYR A 1 193 ? 7.053 -4.715 3.606 1.00 93.00 193 TYR A CA 1
ATOM 1567 C C . TYR A 1 193 ? 8.271 -5.406 2.981 1.00 93.00 193 TYR A C 1
ATOM 1569 O O . TYR A 1 193 ? 8.361 -5.496 1.759 1.00 93.00 193 TYR A O 1
ATOM 1577 N N . ALA A 1 194 ? 9.183 -5.931 3.801 1.00 93.25 194 ALA A N 1
ATOM 1578 C CA . ALA A 1 194 ? 10.419 -6.542 3.323 1.00 93.25 194 ALA A CA 1
ATOM 1579 C C . ALA A 1 194 ? 10.200 -7.854 2.562 1.00 93.25 194 ALA A C 1
ATOM 1581 O O . ALA A 1 194 ? 10.863 -8.092 1.562 1.00 93.25 194 ALA A O 1
ATOM 1582 N N . LEU A 1 195 ? 9.274 -8.704 3.003 1.00 93.12 195 LEU A N 1
ATOM 1583 C CA . LEU A 1 195 ? 9.069 -10.026 2.405 1.00 93.12 195 LEU A CA 1
ATOM 1584 C C . LEU A 1 195 ? 8.061 -10.019 1.257 1.00 93.12 195 LEU A C 1
ATOM 1586 O O . LEU A 1 195 ? 8.076 -10.931 0.433 1.00 93.12 195 LEU A O 1
ATOM 1590 N N . TRP A 1 196 ? 7.184 -9.015 1.196 1.00 93.25 196 TRP A N 1
ATOM 1591 C CA . TRP A 1 196 ? 6.112 -8.964 0.207 1.00 93.25 196 TRP A CA 1
ATOM 1592 C C . TRP A 1 196 ? 6.180 -7.708 -0.657 1.00 93.25 196 TRP A C 1
ATOM 1594 O O . TRP A 1 196 ? 6.415 -7.792 -1.860 1.00 93.25 196 TRP A O 1
ATOM 1604 N N . VAL A 1 197 ? 6.017 -6.525 -0.067 1.00 90.88 197 VAL A N 1
ATOM 1605 C CA . VAL A 1 197 ? 5.829 -5.285 -0.843 1.00 90.88 197 VAL A CA 1
ATOM 1606 C C . VAL A 1 197 ? 7.079 -4.900 -1.638 1.00 90.88 197 VAL A C 1
ATOM 1608 O O . VAL A 1 197 ? 6.995 -4.649 -2.842 1.00 90.88 197 VAL A O 1
ATOM 1611 N N . ALA A 1 198 ? 8.242 -4.874 -0.989 1.00 89.06 198 ALA A N 1
ATOM 1612 C CA . ALA A 1 198 ? 9.492 -4.461 -1.612 1.00 89.06 198 ALA A CA 1
ATOM 1613 C C . ALA A 1 198 ? 9.947 -5.422 -2.730 1.00 89.06 198 ALA A C 1
ATOM 1615 O O . ALA A 1 198 ? 10.260 -4.920 -3.812 1.00 89.06 198 ALA A O 1
ATOM 1616 N N . PRO A 1 199 ? 9.920 -6.764 -2.565 1.00 89.44 199 PRO A N 1
ATOM 1617 C CA . PRO A 1 199 ? 10.274 -7.693 -3.638 1.00 89.44 199 PRO A CA 1
ATOM 1618 C C . PRO A 1 199 ? 9.381 -7.551 -4.872 1.00 89.44 199 PRO A C 1
ATOM 1620 O O . PRO A 1 199 ? 9.890 -7.475 -5.989 1.00 89.44 199 PRO A O 1
ATOM 1623 N N . TRP A 1 200 ? 8.059 -7.455 -4.684 1.00 88.44 200 TRP A N 1
ATOM 1624 C CA . TRP A 1 200 ? 7.118 -7.302 -5.797 1.00 88.44 200 TRP A CA 1
ATOM 1625 C C . TRP A 1 200 ? 7.282 -5.966 -6.521 1.00 88.44 200 TRP A C 1
ATOM 1627 O O . TRP A 1 200 ? 7.232 -5.927 -7.752 1.00 88.44 200 TRP A O 1
ATOM 1637 N N . SER A 1 201 ? 7.498 -4.878 -5.778 1.00 87.06 201 SER A N 1
ATOM 1638 C CA . SER A 1 201 ? 7.725 -3.566 -6.382 1.00 87.06 201 SER A CA 1
ATOM 1639 C C . SER A 1 201 ? 9.039 -3.556 -7.163 1.00 87.06 201 SER A C 1
ATOM 1641 O O . SER A 1 201 ? 9.031 -3.248 -8.348 1.00 87.06 201 SER A O 1
ATOM 1643 N N . VAL A 1 202 ? 10.150 -4.008 -6.577 1.00 88.25 202 VAL A N 1
ATOM 1644 C CA . VAL A 1 202 ? 11.450 -4.082 -7.269 1.00 88.25 202 VAL A CA 1
ATOM 1645 C C . VAL A 1 202 ? 11.380 -4.959 -8.522 1.00 88.25 202 VAL A C 1
ATOM 1647 O O . VAL A 1 202 ? 11.884 -4.563 -9.574 1.00 88.25 202 VAL A O 1
ATOM 1650 N N . TYR A 1 203 ? 10.706 -6.110 -8.443 1.00 87.06 203 TYR A N 1
ATOM 1651 C CA . TYR A 1 203 ? 10.483 -6.981 -9.596 1.00 87.06 203 TYR A CA 1
ATOM 1652 C C . TYR A 1 203 ? 9.738 -6.262 -10.729 1.00 87.06 203 TYR A C 1
ATOM 1654 O O . TYR A 1 203 ? 10.136 -6.370 -11.886 1.00 87.06 203 TYR A O 1
ATOM 1662 N N . ALA A 1 204 ? 8.712 -5.469 -10.407 1.00 86.00 204 ALA A N 1
ATOM 1663 C CA . ALA A 1 204 ? 7.924 -4.742 -11.402 1.00 86.00 204 ALA A CA 1
ATOM 1664 C C . ALA A 1 204 ? 8.720 -3.669 -12.170 1.00 86.00 204 ALA A C 1
ATOM 1666 O O . ALA A 1 204 ? 8.344 -3.328 -13.288 1.00 86.00 204 ALA A O 1
ATOM 1667 N N . TYR A 1 205 ? 9.803 -3.139 -11.593 1.00 86.06 205 TYR A N 1
ATOM 1668 C CA . TYR A 1 205 ? 10.677 -2.148 -12.237 1.00 86.06 205 TYR A CA 1
ATOM 1669 C C . TYR A 1 205 ? 11.938 -2.761 -12.863 1.00 86.06 205 TYR A C 1
ATOM 1671 O O . TYR A 1 205 ? 12.762 -2.037 -13.424 1.00 86.06 205 TYR A O 1
ATOM 1679 N N . CYS A 1 206 ? 12.126 -4.078 -12.782 1.00 84.56 206 CYS A N 1
ATOM 1680 C CA . CYS A 1 206 ? 13.296 -4.735 -13.349 1.00 84.56 206 CYS A CA 1
ATOM 1681 C C . CYS A 1 206 ? 13.115 -4.958 -14.861 1.00 84.56 206 CYS A C 1
ATOM 1683 O O . CYS A 1 206 ? 12.169 -5.612 -15.290 1.00 84.56 206 CYS A O 1
ATOM 1685 N N . SER A 1 207 ? 14.032 -4.431 -15.680 1.00 69.38 207 SER A N 1
ATOM 1686 C CA . SER A 1 207 ? 13.972 -4.502 -17.151 1.00 69.38 207 SER A CA 1
ATOM 1687 C C . SER A 1 207 ? 14.768 -5.662 -17.774 1.00 69.38 207 SER A C 1
ATOM 1689 O O . SER A 1 207 ? 14.938 -5.705 -18.990 1.00 69.38 207 SER A O 1
ATOM 1691 N N . GLY A 1 208 ? 15.252 -6.619 -16.970 1.00 71.44 208 GLY A N 1
ATOM 1692 C CA . GLY A 1 208 ? 15.996 -7.797 -17.438 1.00 71.44 208 GLY A CA 1
ATOM 1693 C C . GLY A 1 208 ? 17.194 -8.158 -16.552 1.00 71.44 208 GLY A C 1
ATOM 1694 O O . GLY A 1 208 ? 17.361 -7.626 -15.457 1.00 71.44 208 GLY A O 1
ATOM 1695 N N . PHE A 1 209 ? 18.058 -9.063 -17.030 1.00 69.31 209 PHE A N 1
ATOM 1696 C CA . PHE A 1 209 ? 19.182 -9.618 -16.252 1.00 69.31 209 PHE A CA 1
ATOM 1697 C C . PHE A 1 209 ? 20.224 -8.563 -15.825 1.00 69.31 209 PHE A C 1
ATOM 1699 O O . PHE A 1 209 ? 20.792 -8.650 -14.739 1.00 69.31 209 PHE A O 1
ATOM 1706 N N . SER A 1 210 ? 20.429 -7.514 -16.628 1.00 69.06 210 SER A N 1
ATOM 1707 C CA . SER A 1 210 ? 21.310 -6.384 -16.288 1.00 69.06 210 SER A CA 1
ATOM 1708 C C . SER A 1 210 ? 20.771 -5.503 -15.149 1.00 69.06 210 SER A C 1
ATOM 1710 O O . SER A 1 210 ? 21.531 -4.748 -14.547 1.00 69.06 210 SER A O 1
ATOM 1712 N N . GLY A 1 211 ? 19.480 -5.614 -14.818 1.00 70.81 211 GLY A N 1
ATOM 1713 C CA . GLY A 1 211 ? 18.822 -4.848 -13.758 1.00 70.81 211 GLY A CA 1
ATOM 1714 C C . GLY A 1 211 ? 18.928 -5.461 -12.359 1.00 70.81 211 GLY A C 1
ATOM 1715 O O . GLY A 1 211 ? 18.520 -4.815 -11.397 1.00 70.81 211 GLY A O 1
ATOM 1716 N N . ILE A 1 212 ? 19.487 -6.671 -12.218 1.00 80.56 212 ILE A N 1
ATOM 1717 C CA . ILE A 1 212 ? 19.476 -7.430 -10.953 1.00 80.56 212 ILE A CA 1
ATOM 1718 C C . ILE A 1 212 ? 20.279 -6.733 -9.847 1.00 80.56 212 ILE A C 1
ATOM 1720 O O . ILE A 1 212 ? 19.812 -6.647 -8.713 1.00 80.56 212 ILE A O 1
ATOM 1724 N N . VAL A 1 213 ? 21.474 -6.219 -10.153 1.00 83.44 213 VAL A N 1
ATOM 1725 C CA . VAL A 1 213 ? 22.330 -5.581 -9.136 1.00 83.44 213 VAL A CA 1
ATOM 1726 C C . VAL A 1 213 ? 21.703 -4.278 -8.614 1.00 83.44 213 VAL A C 1
ATOM 1728 O O . VAL A 1 213 ? 21.533 -4.165 -7.398 1.00 83.44 213 VAL A O 1
ATOM 1731 N N . PRO A 1 214 ? 21.271 -3.326 -9.469 1.00 84.56 214 PRO A N 1
ATOM 1732 C CA . PRO A 1 214 ? 20.525 -2.153 -9.005 1.00 84.56 214 PRO A CA 1
ATOM 1733 C C . PRO A 1 214 ? 19.239 -2.511 -8.250 1.00 84.56 214 PRO A C 1
ATOM 1735 O O . PRO A 1 214 ? 18.927 -1.872 -7.248 1.00 84.56 214 PRO A O 1
ATOM 1738 N N . ALA A 1 215 ? 18.521 -3.552 -8.690 1.00 83.56 215 ALA A N 1
ATOM 1739 C CA . ALA A 1 215 ? 17.325 -4.058 -8.022 1.00 83.56 215 ALA A CA 1
ATOM 1740 C C . ALA A 1 215 ? 17.610 -4.526 -6.588 1.00 83.56 215 ALA A C 1
ATOM 1742 O O . ALA A 1 215 ? 16.904 -4.137 -5.657 1.00 83.56 215 ALA A O 1
ATOM 1743 N N . LEU A 1 216 ? 18.674 -5.308 -6.397 1.00 87.56 216 LEU A N 1
ATOM 1744 C CA . LEU A 1 216 ? 19.080 -5.795 -5.082 1.00 87.56 216 LEU A CA 1
ATOM 1745 C C . LEU A 1 216 ? 19.484 -4.644 -4.152 1.00 87.56 216 LEU A C 1
ATOM 1747 O O . LEU A 1 216 ? 19.073 -4.614 -2.995 1.00 87.56 216 LEU A O 1
ATOM 1751 N N . VAL A 1 217 ? 20.256 -3.678 -4.656 1.00 87.81 217 VAL A N 1
ATOM 1752 C CA . VAL A 1 217 ? 20.670 -2.506 -3.870 1.00 87.81 217 VAL A CA 1
ATOM 1753 C C . VAL A 1 217 ? 19.457 -1.676 -3.452 1.00 87.81 217 VAL A C 1
ATOM 1755 O O . VAL A 1 217 ? 19.330 -1.323 -2.281 1.00 87.81 217 VAL A O 1
ATOM 1758 N N . ALA A 1 218 ? 18.535 -1.406 -4.376 1.00 87.88 218 ALA A N 1
ATOM 1759 C CA . ALA A 1 218 ? 17.322 -0.651 -4.083 1.00 87.88 218 ALA A CA 1
ATOM 1760 C C . ALA A 1 218 ? 16.423 -1.366 -3.066 1.00 87.88 218 ALA A C 1
ATOM 1762 O O . ALA A 1 218 ? 15.934 -0.732 -2.134 1.00 87.88 218 ALA A O 1
ATOM 1763 N N . TYR A 1 219 ? 16.268 -2.687 -3.197 1.00 91.19 219 TYR A N 1
ATOM 1764 C CA . TYR A 1 219 ? 15.581 -3.513 -2.207 1.00 91.19 219 TYR A CA 1
ATOM 1765 C C . TYR A 1 219 ? 16.196 -3.346 -0.811 1.00 91.19 219 TYR A C 1
ATOM 1767 O O . TYR A 1 219 ? 15.481 -3.031 0.140 1.00 91.19 219 TYR A O 1
ATOM 1775 N N . LEU A 1 220 ? 17.520 -3.500 -0.690 1.00 92.00 220 LEU A N 1
ATOM 1776 C CA . LEU A 1 220 ? 18.220 -3.378 0.591 1.00 92.00 220 LEU A CA 1
ATOM 1777 C C . LEU A 1 220 ? 18.035 -1.990 1.208 1.00 92.00 220 LEU A C 1
ATOM 1779 O O . LEU A 1 220 ? 17.731 -1.892 2.394 1.00 92.00 220 LEU A O 1
ATOM 1783 N N . ILE A 1 221 ? 18.165 -0.925 0.413 1.00 90.69 221 ILE A N 1
ATOM 1784 C CA . ILE A 1 221 ? 17.969 0.451 0.884 1.00 90.69 221 ILE A CA 1
ATOM 1785 C C . ILE A 1 221 ? 16.535 0.651 1.387 1.00 90.69 221 ILE A C 1
ATOM 1787 O O . ILE A 1 221 ? 16.346 1.135 2.503 1.00 90.69 221 ILE A O 1
ATOM 1791 N N . SER A 1 222 ? 15.526 0.240 0.615 1.00 89.69 222 SER A N 1
ATOM 1792 C CA . SER A 1 222 ? 14.120 0.351 1.016 1.00 89.69 222 SER A CA 1
ATOM 1793 C C . SER A 1 222 ? 13.821 -0.406 2.311 1.00 89.69 222 SER A C 1
ATOM 1795 O O . SER A 1 222 ? 13.128 0.112 3.189 1.00 89.69 222 SER A O 1
ATOM 1797 N N . VAL A 1 223 ? 14.361 -1.620 2.458 1.00 93.06 223 VAL A N 1
ATOM 1798 C CA . VAL A 1 223 ? 14.208 -2.420 3.680 1.00 93.06 223 VAL A CA 1
ATOM 1799 C C . VAL A 1 223 ? 14.903 -1.745 4.860 1.00 93.06 223 VAL A C 1
ATOM 1801 O O . VAL A 1 223 ? 14.292 -1.613 5.915 1.00 93.06 223 VAL A O 1
ATOM 1804 N N . ILE A 1 224 ? 16.132 -1.248 4.698 1.00 93.06 224 ILE A N 1
ATOM 1805 C CA . ILE A 1 224 ? 16.849 -0.530 5.763 1.00 93.06 224 ILE A CA 1
ATOM 1806 C C . ILE A 1 224 ? 16.059 0.700 6.224 1.00 93.06 224 ILE A C 1
ATOM 1808 O O . ILE A 1 224 ? 15.934 0.924 7.427 1.00 93.06 224 ILE A O 1
ATOM 1812 N N . ILE A 1 225 ? 15.488 1.471 5.293 1.00 92.81 225 ILE A N 1
ATOM 1813 C CA . ILE A 1 225 ? 14.662 2.640 5.620 1.00 92.81 225 ILE A CA 1
ATOM 1814 C C . ILE A 1 225 ? 13.441 2.217 6.444 1.00 92.81 225 ILE A C 1
ATOM 1816 O O . ILE A 1 225 ? 13.196 2.803 7.500 1.00 92.81 225 ILE A O 1
ATOM 1820 N N . MET A 1 226 ? 12.719 1.176 6.019 1.00 92.81 226 MET A N 1
ATOM 1821 C CA . MET A 1 226 ? 11.556 0.661 6.751 1.00 92.81 226 MET A CA 1
ATOM 1822 C C . MET A 1 226 ? 11.932 0.097 8.132 1.00 92.81 226 MET A C 1
ATOM 1824 O O . MET A 1 226 ? 11.176 0.239 9.082 1.00 92.81 226 MET A O 1
ATOM 1828 N N . PHE A 1 227 ? 13.107 -0.513 8.290 1.00 94.00 227 PHE A N 1
ATOM 1829 C CA . PHE A 1 227 ? 13.568 -1.033 9.584 1.00 94.00 227 PHE A CA 1
ATOM 1830 C C . PHE A 1 227 ? 14.225 0.027 10.477 1.00 94.00 227 PHE A C 1
ATOM 1832 O O . PHE A 1 227 ? 14.469 -0.236 11.657 1.00 94.00 227 PHE A O 1
ATOM 1839 N N . SER A 1 228 ? 14.492 1.230 9.961 1.00 93.12 228 SER A N 1
ATOM 1840 C CA . SER A 1 228 ? 15.208 2.272 10.703 1.00 93.12 228 SER A CA 1
ATOM 1841 C C . SER A 1 228 ? 14.590 2.609 12.068 1.00 93.12 228 SER A C 1
ATOM 1843 O O . SER A 1 228 ? 15.359 2.696 13.031 1.00 93.12 228 SER A O 1
ATOM 1845 N N . PRO A 1 229 ? 13.253 2.686 12.252 1.00 89.50 229 PRO A N 1
ATOM 1846 C CA . PRO A 1 229 ? 12.691 2.978 13.571 1.00 89.50 229 PRO A CA 1
ATOM 1847 C C . PRO A 1 229 ? 12.930 1.853 14.582 1.00 89.50 229 PRO A C 1
ATOM 1849 O O . PRO A 1 229 ? 13.135 2.126 15.763 1.00 89.50 229 PRO A O 1
ATOM 1852 N N . LEU A 1 230 ? 12.982 0.596 14.130 1.00 90.25 230 LEU A N 1
ATOM 1853 C CA . LEU A 1 230 ? 13.300 -0.547 14.990 1.00 90.25 230 LEU A CA 1
ATOM 1854 C C . LEU A 1 230 ? 14.762 -0.528 15.422 1.00 90.25 230 LEU A C 1
ATOM 1856 O O . LEU A 1 230 ? 15.051 -0.760 16.593 1.00 90.25 230 LEU A O 1
ATOM 1860 N N . PHE A 1 231 ? 15.682 -0.208 14.508 1.00 91.38 231 PHE A N 1
ATOM 1861 C CA . PHE A 1 231 ? 17.095 -0.066 14.859 1.00 91.38 231 PHE A CA 1
ATOM 1862 C C . PHE A 1 231 ? 17.318 1.059 15.870 1.00 91.38 231 PHE A C 1
ATOM 1864 O O . PHE A 1 231 ? 18.072 0.876 16.825 1.00 91.38 231 PHE A O 1
ATOM 1871 N N . ILE A 1 232 ? 16.623 2.188 15.707 1.00 90.81 232 ILE A N 1
ATOM 1872 C CA . ILE A 1 232 ? 16.664 3.301 16.664 1.00 90.81 232 ILE A CA 1
ATOM 1873 C C . ILE A 1 232 ? 16.115 2.861 18.025 1.00 90.81 232 ILE A C 1
ATOM 1875 O O . ILE A 1 232 ? 16.737 3.140 19.049 1.00 90.81 232 ILE A O 1
ATOM 1879 N N . LEU A 1 233 ? 14.994 2.135 18.053 1.00 88.31 233 LEU A N 1
ATOM 1880 C CA . LEU A 1 233 ? 14.379 1.663 19.293 1.00 88.31 233 LEU A CA 1
ATOM 1881 C C . LEU A 1 233 ? 15.277 0.657 20.028 1.00 88.31 233 LEU A C 1
ATOM 1883 O O . LEU A 1 233 ? 15.554 0.834 21.213 1.00 88.31 233 LEU A O 1
ATOM 1887 N N . ILE A 1 234 ? 15.797 -0.353 19.325 1.00 90.12 234 ILE A N 1
ATOM 1888 C CA . ILE A 1 234 ? 16.723 -1.347 19.889 1.00 90.12 234 ILE A CA 1
ATOM 1889 C C . ILE A 1 234 ? 18.008 -0.668 20.373 1.00 90.12 234 ILE A C 1
ATOM 1891 O O . ILE A 1 234 ? 18.466 -0.939 21.482 1.00 90.12 234 ILE A O 1
ATOM 1895 N N . GLY A 1 235 ? 18.572 0.243 19.574 1.00 89.44 235 GLY A N 1
ATOM 1896 C CA . GLY A 1 235 ? 19.757 1.014 19.940 1.00 89.44 235 GLY A CA 1
ATOM 1897 C C . GLY A 1 235 ? 19.529 1.872 21.186 1.00 89.44 235 GLY A C 1
ATOM 1898 O O . GLY A 1 235 ? 20.354 1.861 22.098 1.00 89.44 235 GLY A O 1
ATOM 1899 N N . GLY A 1 236 ? 18.384 2.552 21.273 1.00 87.62 236 GLY A N 1
ATOM 1900 C CA . GLY A 1 236 ? 17.989 3.338 22.442 1.00 87.62 236 GLY A CA 1
ATOM 1901 C C . GLY A 1 236 ? 17.871 2.485 23.705 1.00 87.62 236 GLY A C 1
ATOM 1902 O O . GLY A 1 236 ? 18.482 2.807 24.726 1.00 87.62 236 GLY A O 1
ATOM 1903 N N . VAL A 1 237 ? 17.166 1.352 23.625 1.00 87.56 237 VAL A N 1
ATOM 1904 C CA . VAL A 1 237 ? 17.032 0.400 24.742 1.00 87.56 237 VAL A CA 1
ATOM 1905 C C . VAL A 1 237 ? 18.396 -0.152 25.162 1.00 87.56 237 VAL A C 1
ATOM 1907 O O . VAL A 1 237 ? 18.704 -0.193 26.354 1.00 87.56 237 VAL A O 1
ATOM 1910 N N . TYR A 1 238 ? 19.247 -0.519 24.202 1.00 90.19 238 TYR A N 1
ATOM 1911 C CA . TYR A 1 238 ? 20.594 -1.021 24.470 1.00 90.19 238 TYR A CA 1
ATOM 1912 C C . TYR A 1 238 ? 21.469 0.014 25.191 1.00 90.19 238 TYR A C 1
ATOM 1914 O O . TYR A 1 238 ? 22.154 -0.322 26.162 1.00 90.19 238 TYR A O 1
ATOM 1922 N N . LEU A 1 239 ? 21.428 1.280 24.765 1.00 88.81 239 LEU A N 1
ATOM 1923 C CA . LEU A 1 239 ? 22.171 2.364 25.412 1.00 88.81 239 LEU A CA 1
ATOM 1924 C C . LEU A 1 239 ? 21.691 2.607 26.849 1.00 88.81 239 LEU A C 1
ATOM 1926 O O . LEU A 1 239 ? 22.523 2.743 27.750 1.00 88.81 239 LEU A O 1
ATOM 1930 N N . ILE A 1 240 ? 20.374 2.606 27.082 1.00 87.00 240 ILE A N 1
ATOM 1931 C CA . ILE A 1 240 ? 19.791 2.735 28.427 1.00 87.00 240 ILE A CA 1
ATOM 1932 C C . ILE A 1 240 ? 20.230 1.563 29.309 1.00 87.00 240 ILE A C 1
ATOM 1934 O O . ILE A 1 240 ? 20.710 1.776 30.426 1.00 87.00 240 ILE A O 1
ATOM 1938 N N . TYR A 1 241 ? 20.135 0.334 28.798 1.00 86.31 241 TYR A N 1
ATOM 1939 C CA . TYR A 1 241 ? 20.550 -0.871 29.510 1.00 86.31 241 TYR A CA 1
ATOM 1940 C C . TYR A 1 241 ? 22.037 -0.827 29.890 1.00 86.31 241 TYR A C 1
ATOM 1942 O O . TYR A 1 241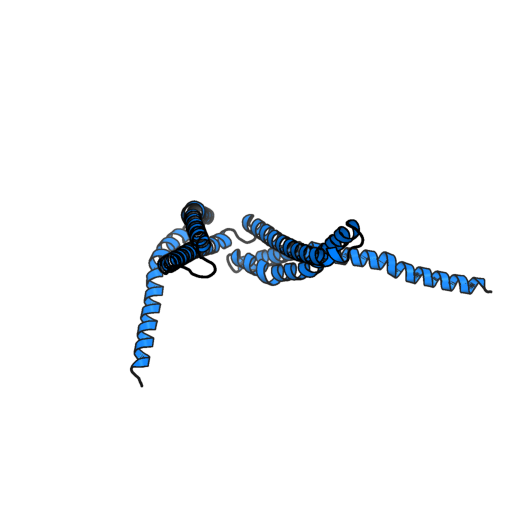 ? 22.401 -1.037 31.049 1.00 86.31 241 TYR A O 1
ATOM 1950 N N . ASN A 1 242 ? 22.910 -0.487 28.940 1.00 84.00 242 ASN A N 1
ATOM 1951 C CA . ASN A 1 242 ? 24.348 -0.425 29.178 1.00 84.00 242 ASN A CA 1
ATOM 1952 C C . ASN A 1 242 ? 24.726 0.690 30.171 1.00 84.00 242 ASN A C 1
ATOM 1954 O O . ASN A 1 242 ? 25.626 0.499 30.986 1.00 84.00 242 ASN A O 1
ATOM 1958 N N . LYS A 1 243 ? 24.029 1.832 30.148 1.00 82.25 243 LYS A N 1
ATOM 1959 C CA . LYS A 1 243 ? 24.301 2.96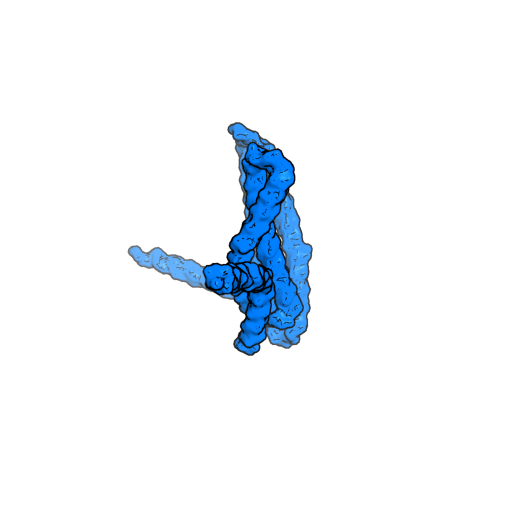1 31.050 1.00 82.25 243 LYS A CA 1
ATOM 1960 C C . LYS A 1 243 ? 23.785 2.723 32.472 1.00 82.25 243 LYS A C 1
ATOM 1962 O O . LYS A 1 243 ? 24.519 2.961 33.427 1.00 82.25 243 LYS A O 1
ATOM 1967 N N . HIS A 1 244 ? 22.547 2.254 32.624 1.00 73.94 244 HIS A N 1
ATOM 1968 C CA . HIS A 1 244 ? 21.907 2.144 33.937 1.00 73.94 244 HIS A CA 1
ATOM 1969 C C . HIS A 1 244 ? 22.142 0.788 34.612 1.00 73.94 244 HIS A C 1
ATOM 1971 O O . HIS A 1 244 ? 22.477 0.757 35.792 1.00 73.94 244 HIS A O 1
ATOM 1977 N N . PHE A 1 245 ? 22.063 -0.337 33.897 1.00 63.19 245 PHE A N 1
ATOM 1978 C CA . PHE A 1 245 ? 22.133 -1.657 34.542 1.00 63.19 245 PHE A CA 1
ATOM 1979 C C . PHE A 1 245 ? 23.564 -2.165 34.744 1.00 63.19 245 PHE A C 1
ATOM 1981 O O . PHE A 1 245 ? 23.888 -2.662 35.823 1.00 63.19 245 PHE A O 1
ATOM 1988 N N . ARG A 1 246 ? 24.463 -1.973 33.770 1.00 60.97 246 ARG A N 1
ATOM 1989 C CA . ARG A 1 246 ? 25.887 -2.341 33.939 1.00 60.97 246 ARG A CA 1
ATOM 1990 C C . ARG A 1 246 ? 26.648 -1.387 34.868 1.00 60.97 246 ARG A C 1
ATOM 1992 O O . ARG A 1 246 ? 27.624 -1.789 35.498 1.00 60.97 246 ARG A O 1
ATOM 1999 N N . GLY A 1 247 ? 26.200 -0.137 35.003 1.00 57.53 247 GLY A N 1
ATOM 2000 C CA . GLY A 1 247 ? 26.772 0.825 35.953 1.00 57.53 247 GLY A CA 1
ATOM 2001 C C . GLY A 1 247 ? 26.490 0.459 37.417 1.00 57.53 247 GLY A C 1
ATOM 2002 O O . GLY A 1 247 ? 27.395 0.496 38.252 1.00 57.53 247 GLY A O 1
ATOM 2003 N N . ILE A 1 248 ? 25.262 0.031 37.726 1.00 57.62 248 ILE A N 1
ATOM 2004 C CA . ILE A 1 248 ? 24.826 -0.309 39.093 1.00 57.62 248 ILE A CA 1
ATOM 2005 C C . ILE A 1 248 ? 25.477 -1.605 39.597 1.00 57.62 248 ILE A C 1
ATOM 2007 O O . ILE A 1 248 ? 25.880 -1.675 40.763 1.00 57.62 248 ILE A O 1
ATOM 2011 N N . SER A 1 249 ? 25.666 -2.616 38.740 1.00 57.88 249 SER A N 1
ATOM 2012 C CA . SER A 1 249 ? 26.390 -3.839 39.124 1.00 57.88 249 SER A CA 1
ATOM 2013 C C . SER A 1 249 ? 27.851 -3.554 39.490 1.00 57.88 249 SER A C 1
ATOM 2015 O O . SER A 1 249 ? 28.399 -4.181 40.391 1.00 57.88 249 SER A O 1
ATOM 2017 N N . ASN A 1 250 ? 28.476 -2.565 38.846 1.00 57.78 250 ASN A N 1
ATOM 2018 C CA . ASN A 1 250 ? 29.860 -2.176 39.123 1.00 57.78 250 ASN A CA 1
ATOM 2019 C C . ASN A 1 250 ? 29.984 -1.269 40.360 1.00 57.78 250 ASN A C 1
ATOM 2021 O O . ASN A 1 250 ? 30.940 -1.406 41.125 1.00 57.78 250 ASN A O 1
ATOM 2025 N N . LEU A 1 251 ? 29.008 -0.388 40.603 1.00 59.97 251 LEU A N 1
ATOM 2026 C CA . LEU A 1 251 ? 28.953 0.467 41.796 1.00 59.97 251 LEU A CA 1
ATOM 2027 C C . LEU A 1 251 ? 28.630 -0.325 43.069 1.00 59.97 251 LEU A C 1
ATOM 2029 O O . LEU A 1 251 ? 29.306 -0.151 44.078 1.00 59.97 251 LEU A O 1
ATOM 2033 N N . SER A 1 252 ? 27.667 -1.247 43.017 1.00 60.41 252 SER A N 1
ATOM 2034 C CA . SER A 1 252 ? 27.327 -2.123 44.151 1.00 60.41 252 SER A CA 1
ATOM 2035 C C . SER A 1 252 ? 28.452 -3.103 44.500 1.00 60.41 252 SER A C 1
ATOM 2037 O O . SER A 1 252 ? 28.653 -3.417 45.673 1.00 60.41 252 SER A O 1
ATOM 2039 N N . ARG A 1 253 ? 29.233 -3.551 43.507 1.00 62.28 253 ARG A N 1
ATOM 2040 C CA . ARG A 1 253 ? 30.429 -4.376 43.723 1.00 62.28 253 ARG A CA 1
ATOM 2041 C C . ARG A 1 253 ? 31.567 -3.557 44.339 1.00 62.28 253 ARG A C 1
ATOM 2043 O O . ARG A 1 253 ? 32.151 -4.004 45.319 1.00 62.28 253 ARG A O 1
ATOM 2050 N N . ARG A 1 254 ? 31.824 -2.333 43.856 1.00 63.78 254 ARG A N 1
ATOM 2051 C CA . ARG A 1 254 ? 32.801 -1.406 44.468 1.00 63.78 254 ARG A CA 1
ATOM 2052 C C . ARG A 1 254 ? 32.426 -0.991 45.894 1.00 63.78 254 ARG A 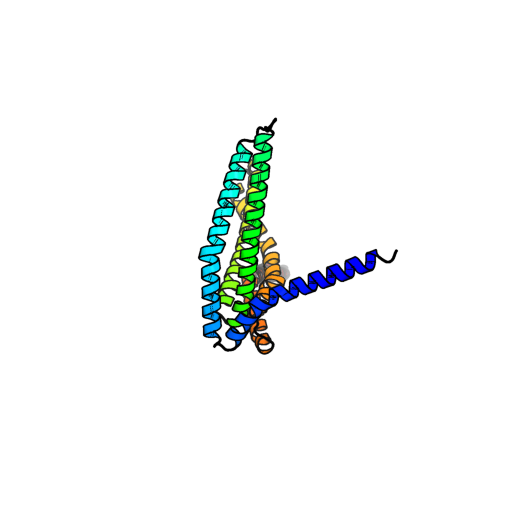C 1
ATOM 2054 O O . ARG A 1 254 ? 33.305 -0.944 46.744 1.00 63.78 254 ARG A O 1
ATOM 2061 N N . ALA A 1 255 ? 31.148 -0.733 46.172 1.00 64.38 255 ALA A N 1
ATOM 2062 C CA . ALA A 1 255 ? 30.673 -0.414 47.518 1.00 64.38 255 ALA A CA 1
ATOM 2063 C C . ALA A 1 255 ? 30.844 -1.599 48.485 1.00 64.38 255 ALA A C 1
ATOM 2065 O O . ALA A 1 255 ? 31.285 -1.402 49.613 1.00 64.38 255 ALA A O 1
ATOM 2066 N N . ARG A 1 256 ? 30.587 -2.834 48.022 1.00 66.25 256 ARG A N 1
ATOM 2067 C CA . ARG A 1 256 ? 30.845 -4.053 48.807 1.00 66.25 256 ARG A CA 1
ATOM 2068 C C . ARG A 1 256 ? 32.324 -4.220 49.151 1.00 66.25 256 ARG A C 1
ATOM 2070 O O . ARG A 1 256 ? 32.637 -4.474 50.305 1.00 66.25 256 ARG A O 1
ATOM 2077 N N . TYR A 1 257 ? 33.223 -4.019 48.185 1.00 65.94 257 TYR A N 1
ATOM 2078 C CA . TYR A 1 257 ? 34.665 -4.057 48.452 1.00 65.94 257 TYR A CA 1
ATOM 2079 C C . TYR A 1 257 ? 35.112 -2.940 49.402 1.00 65.94 257 TYR A C 1
ATOM 2081 O O . TYR A 1 257 ? 35.933 -3.195 50.267 1.00 65.94 257 TYR A O 1
ATOM 2089 N N . ARG A 1 258 ? 34.556 -1.725 49.300 1.00 64.19 258 ARG A N 1
ATOM 2090 C CA . ARG A 1 258 ? 34.914 -0.619 50.203 1.00 64.19 258 ARG A CA 1
ATOM 2091 C C . ARG A 1 258 ? 34.516 -0.879 51.660 1.00 64.19 258 ARG A C 1
ATOM 2093 O O . ARG A 1 258 ? 35.266 -0.505 52.549 1.00 64.19 258 ARG A O 1
ATOM 2100 N N . ASN A 1 259 ? 33.366 -1.507 51.902 1.00 63.31 259 ASN A N 1
ATOM 2101 C CA . ASN A 1 259 ? 32.923 -1.825 53.264 1.00 63.31 259 ASN A CA 1
ATOM 2102 C C . ASN A 1 259 ? 33.752 -2.957 53.895 1.00 63.31 259 ASN A C 1
ATOM 2104 O O . ASN A 1 259 ? 34.013 -2.909 55.086 1.00 63.31 259 ASN A O 1
ATOM 2108 N N . LEU A 1 260 ? 34.238 -3.906 53.089 1.00 61.12 260 LEU A N 1
ATOM 2109 C CA . LEU A 1 260 ? 35.149 -4.971 53.533 1.00 61.12 260 LEU A CA 1
ATOM 2110 C C . LEU A 1 260 ? 36.522 -4.464 54.011 1.00 61.12 260 LEU A C 1
ATOM 2112 O O . LEU A 1 260 ? 37.167 -5.158 54.776 1.00 61.12 260 LEU A O 1
ATOM 2116 N N . PHE A 1 261 ? 36.966 -3.279 53.577 1.00 58.03 261 PHE A N 1
ATOM 2117 C CA . PHE A 1 261 ? 38.239 -2.669 54.002 1.00 58.03 261 PHE A CA 1
ATOM 2118 C C . PHE A 1 261 ? 38.077 -1.591 55.089 1.00 58.03 261 PHE A C 1
ATOM 2120 O O . PHE A 1 261 ? 39.045 -0.915 55.420 1.00 58.03 261 PHE A O 1
ATOM 2127 N N . HIS A 1 262 ? 36.860 -1.374 55.596 1.00 55.91 262 HIS A N 1
ATOM 2128 C CA . HIS A 1 262 ? 36.579 -0.409 56.668 1.00 55.91 262 HIS A CA 1
ATOM 2129 C C . HIS A 1 262 ? 36.178 -1.073 57.996 1.00 55.91 262 HIS A C 1
ATOM 2131 O O . HIS A 1 262 ? 35.957 -0.357 58.969 1.00 55.91 262 HIS A O 1
ATOM 2137 N N . GLU A 1 263 ? 36.070 -2.405 58.033 1.00 51.66 263 GLU A N 1
ATOM 2138 C CA . GLU A 1 263 ? 35.808 -3.199 59.247 1.00 51.66 263 GLU A CA 1
ATOM 2139 C C . GLU A 1 263 ? 37.082 -3.837 59.848 1.00 51.66 263 GLU A C 1
ATOM 2141 O O . GLU A 1 263 ? 36.975 -4.542 60.850 1.00 51.66 263 GLU A O 1
ATOM 2146 N N . ASP A 1 264 ? 38.260 -3.537 59.286 1.00 46.78 264 ASP A N 1
ATOM 2147 C CA . ASP A 1 264 ? 39.593 -3.808 59.859 1.00 46.78 264 ASP A CA 1
ATOM 2148 C C . ASP A 1 264 ? 40.222 -2.505 60.394 1.00 46.78 264 ASP A C 1
ATOM 2150 O O . ASP A 1 264 ? 40.943 -2.563 61.418 1.00 46.78 264 ASP A O 1
#

pLDDT: mean 81.59, std 14.32, range [43.31, 94.31]

Radius of gyration: 30.39 Å; chains: 1; bounding box: 83×56×94 Å

Foldseek 3Di:
DPVVVVVVVVVVVVVVVVVVVVVPVVVVVVVVLVPDDLVVNLVVLVVVLCCLVPPQLVVLVVQLVVLVVQLVVLVVVADPPDDPPVSVVVNVVSVVSNVVSVVSNVVSVVVSVVSLLSNLQSQACPHPVNVVLLVVLLVVLLVVQLVVQLVVLVVVLVVCPVVDPDPVSSVVSSVVSSVVSSVVCLVVSLCCCLVPVLVVSLVSRHNDPVRVVVSVVSSVVSSCVSCVVVVVVVVVVVVCCCVPVVVVVVVVVVVVVVVVVVVD

Secondary structure (DSSP, 8-state):
--HHHHHHHHHHHHHHHHHHHTTHHHHHHHHHHHTS-HHHHHHHHHHHHHHIIIIIIHHHHHHHHHHHHHHHHHHHT--SS---HHHHHHHHHHHHHHHHHHHHHHHHHHHHHHHHHHHHHHH-TTSHHHHHHHHHHHHHHHHHHHHHHHHHHHHHHHHHTTT-SSHHHHHHHHHHHHHHHHHHHHHHHHHHIIIIIHHHHHHHT--SGGGHHHHHHHHHHHHHHHHHHHHHHHHHHHHHHHHHHHHHHHHHHHHHHHHHTS--

Sequence (264 aa):
MTIRKYGVFVALSFLVLLIFSSSEAVADTDKFLVQRSREEQIQLWESKLIKLRQNELNDALTRLHRANADLEAAKKRQGFFYTSPELRATIRSLDEDVSKSLIEVKNIKDREKLMLSKLKPLYGVLSTQFVQEQKESIAHAISTVQKISYDNAWYSSLFRVGEAESLTDLILGFLLEWLMGYIILYPFAALYYALWVAPWSVYAYCSGFSGIVPALVAYLISVIIMFSPLFILIGGVYLIYNKHFRGISNLSRRARYRNLFHED